Protein AF-A0A2G8L8S6-F1 (afdb_monomer)

Secondary structure (DSSP, 8-state):
-HHHHHHHHHHHHS-SSHHHHHHHHHHHHHTTHHHHHHHHHTS----HHHHHHHHHHHHHHHHHHHHTTSHHHHHHHHHHT---S-HHHH-HHHHHHHGGGGGHHHHHHHHHHHHHHHH---HHHHHHHHHHHHHHHHH-TTHHHHHHHTTHHHHHHHHTT-SSHHHHHHHHHHHHHHH-S-GGGTSS--------

InterPro domains:
  IPR004908 ATPase, V1 complex, subunit H [PF03224] (8-61)
  IPR004908 ATPase, V1 complex, subu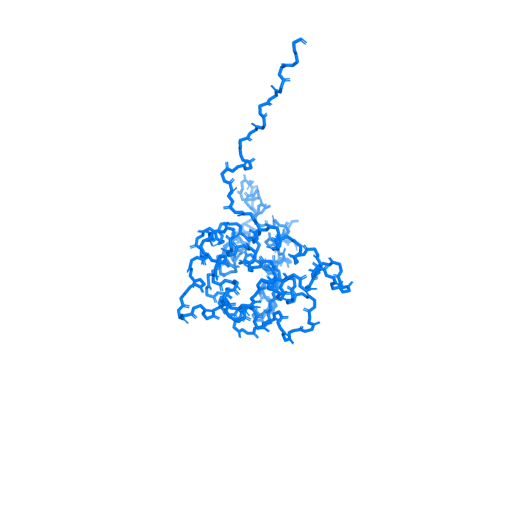nit H [PTHR10698] (7-187)
  IPR011987 ATPase, V1 complex, subunit H, C-terminal [PF11698] (68-183)
  IPR011989 Armadillo-like helical [G3DSA:1.25.10.10] (3-69)
  IPR016024 Armadillo-type fold [SSF48371] (8-184)
  IPR038497 ATPase, V1 complex, subunit H, C-terminal domain superfamily [G3DSA:1.25.40.150] (81-183)

Solvent-accessible surface area (backbone atoms only — not comparable to full-atom values): 10909 Å² total; per-residue (Å²): 108,67,73,54,56,55,54,53,46,48,50,52,70,64,50,89,46,68,68,58,22,50,52,44,47,51,51,39,54,74,72,42,44,61,63,52,48,59,58,52,68,76,44,91,72,87,51,65,70,58,48,53,52,49,52,52,49,47,53,52,46,52,52,49,52,51,52,54,46,31,68,68,49,45,52,47,31,58,74,70,64,63,53,70,99,44,51,45,76,70,33,66,67,42,39,69,74,43,33,72,59,40,55,45,82,83,28,45,60,51,52,44,38,42,47,42,60,75,68,58,86,50,60,61,40,38,22,52,32,27,38,49,56,18,49,33,24,64,63,33,66,74,42,44,60,52,37,49,75,71,47,36,52,62,55,34,56,59,32,47,73,44,92,52,67,63,30,17,48,27,13,43,53,17,47,52,43,61,68,55,88,56,75,79,61,78,76,55,76,76,80,78,78,79,82,129

Radius of gyration: 21.18 Å; Cα contacts (8 Å, |Δi|>4): 194; chains: 1; bounding box: 57×57×54 Å

Nearest PDB structures (foldseek):
  7uzf-assembly1_P  TM=8.432E-01  e=1.951E-17  Rattus norvegicus
  9brd-assembly1_T  TM=8.212E-01  e=1.447E-16  Rattus norvegicus
  7u8o-assembly1_T  TM=8.142E-01  e=1.518E-16  Sus scrofa
  9brt-assembly1_U  TM=8.025E-01  e=1.447E-16  Mus muscu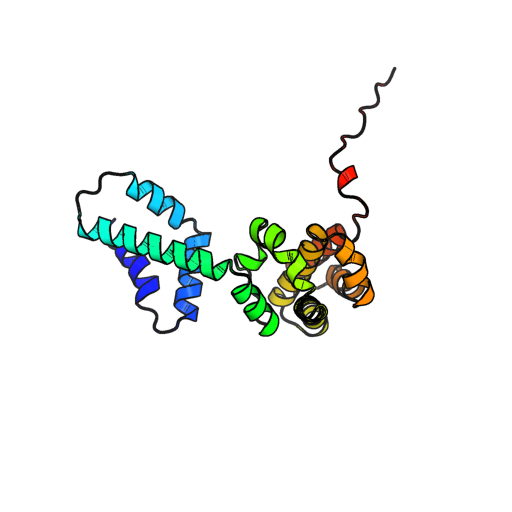lus
  7u4t-assembly1_P  TM=8.023E-01  e=2.533E-15  Homo sapiens

Organism: Stichopus japonicus (NCBI:txid307972)

Mean predicted aligned error: 8.75 Å

pLDDT: mean 87.3, std 14.1, range [43.88, 98.75]

Structure (mmCIF, N/CA/C/O backbone):
data_AF-A0A2G8L8S6-F1
#
_entry.id   AF-A0A2G8L8S6-F1
#
loop_
_atom_site.group_PDB
_atom_site.id
_atom_site.type_symbol
_atom_site.label_atom_id
_atom_site.label_alt_id
_atom_site.label_comp_id
_atom_site.label_asym_id
_atom_site.label_entity_id
_atom_site.label_seq_id
_atom_site.pdbx_PDB_ins_code
_atom_site.Cartn_x
_atom_site.Cartn_y
_atom_site.Cartn_z
_atom_site.occupancy
_atom_site.B_iso_or_equiv
_atom_site.auth_seq_id
_atom_site.auth_comp_id
_atom_site.auth_asym_id
_atom_site.auth_atom_id
_atom_site.pdbx_PDB_model_num
ATOM 1 N N . MET A 1 1 ? -25.525 11.043 23.050 1.00 54.34 1 MET A N 1
ATOM 2 C CA . MET A 1 1 ? -24.258 10.300 23.179 1.00 54.34 1 MET A CA 1
ATOM 3 C C . MET A 1 1 ? -24.499 8.800 23.147 1.00 54.34 1 MET A C 1
ATOM 5 O O . MET A 1 1 ? -23.879 8.203 22.286 1.00 54.34 1 MET A O 1
ATOM 9 N N . SER A 1 2 ? -25.435 8.226 23.926 1.00 54.22 2 SER A N 1
ATOM 10 C CA . SER A 1 2 ? -25.711 6.768 23.880 1.00 54.22 2 SER A CA 1
ATOM 11 C C . SER A 1 2 ? -25.976 6.249 22.453 1.00 54.22 2 SER A C 1
ATOM 13 O O . SER A 1 2 ? -25.204 5.462 21.936 1.00 54.22 2 SER A O 1
ATOM 15 N N . VAL A 1 3 ? -26.906 6.868 21.712 1.00 59.22 3 VAL A N 1
ATOM 16 C CA . VAL A 1 3 ? -27.208 6.491 20.310 1.00 59.22 3 VAL A CA 1
ATOM 17 C C . VAL A 1 3 ? -25.983 6.537 19.380 1.00 59.22 3 VAL A C 1
ATOM 19 O O . VAL A 1 3 ? -25.960 5.891 18.341 1.00 59.22 3 VAL A O 1
ATOM 22 N N . THR A 1 4 ? -24.967 7.339 19.697 1.00 64.50 4 THR A N 1
ATOM 23 C CA . THR A 1 4 ? -23.800 7.523 18.827 1.00 64.50 4 THR A CA 1
ATOM 24 C C . THR A 1 4 ? -22.764 6.417 19.022 1.00 64.50 4 THR A C 1
ATOM 26 O O . THR A 1 4 ? -22.263 5.918 18.019 1.00 64.50 4 THR A O 1
ATOM 29 N N . ALA A 1 5 ? -22.478 6.017 20.267 1.00 66.00 5 ALA A N 1
ATOM 30 C CA . ALA A 1 5 ? -21.584 4.894 20.564 1.00 66.00 5 ALA A CA 1
ATOM 31 C C . ALA A 1 5 ? -22.188 3.576 20.052 1.00 66.00 5 ALA A C 1
ATOM 33 O O . ALA A 1 5 ? -21.553 2.890 19.250 1.00 66.00 5 ALA A O 1
ATOM 34 N N . ASP A 1 6 ? -23.471 3.340 20.347 1.00 70.81 6 ASP A N 1
ATOM 35 C CA . ASP A 1 6 ? -24.233 2.184 19.863 1.00 70.81 6 ASP A CA 1
ATOM 36 C C . ASP A 1 6 ? -24.204 2.082 18.336 1.00 70.81 6 ASP A C 1
ATOM 38 O O . ASP A 1 6 ? -24.069 1.003 17.765 1.00 70.81 6 ASP A O 1
ATOM 42 N N . ASN A 1 7 ? -24.336 3.210 17.630 1.00 75.12 7 ASN A N 1
ATOM 43 C CA . ASN A 1 7 ? -24.300 3.221 16.170 1.00 75.12 7 ASN A CA 1
ATOM 44 C C . ASN A 1 7 ? -22.921 2.846 15.614 1.00 75.12 7 ASN A C 1
ATOM 46 O O . ASN A 1 7 ? -22.867 2.175 14.586 1.00 75.12 7 ASN A O 1
ATOM 50 N N . PHE A 1 8 ? -21.825 3.243 16.266 1.00 76.06 8 PHE A N 1
ATOM 51 C CA . PHE A 1 8 ? -20.483 2.830 15.848 1.00 76.06 8 PHE A CA 1
ATOM 52 C C . PHE A 1 8 ? -20.224 1.356 16.155 1.00 76.06 8 PHE A C 1
ATOM 54 O O . PHE A 1 8 ? -19.761 0.643 15.267 1.00 76.06 8 PHE A O 1
ATOM 61 N N . MET A 1 9 ? -20.613 0.875 17.337 1.00 76.19 9 MET A N 1
ATOM 62 C CA . MET A 1 9 ? -20.535 -0.549 17.684 1.00 76.19 9 MET A CA 1
ATOM 63 C C . MET A 1 9 ? -21.327 -1.410 16.702 1.00 76.19 9 MET A C 1
ATOM 65 O O . MET A 1 9 ? -20.814 -2.373 16.136 1.00 76.19 9 MET A O 1
ATOM 69 N N . ASN A 1 10 ? -22.536 -0.973 16.360 1.00 81.69 10 ASN A N 1
ATOM 70 C CA . ASN A 1 10 ? -23.372 -1.628 15.363 1.00 81.69 10 ASN A CA 1
ATOM 71 C C . ASN A 1 10 ? -22.709 -1.738 13.982 1.00 81.69 10 ASN A C 1
ATOM 73 O O . ASN A 1 10 ? -22.966 -2.705 13.271 1.00 81.69 10 ASN A O 1
ATOM 77 N N . LEU A 1 11 ? -21.880 -0.774 13.579 1.00 78.00 11 LEU A N 1
ATOM 78 C CA . LEU A 1 11 ? -21.166 -0.824 12.299 1.00 78.00 11 LEU A CA 1
ATOM 79 C C . LEU A 1 11 ? -19.990 -1.811 12.310 1.00 78.00 11 LEU A C 1
ATOM 81 O O . LEU A 1 11 ? -19.535 -2.203 11.239 1.00 78.00 11 LEU A O 1
ATOM 85 N N . ILE A 1 12 ? -19.505 -2.220 13.482 1.00 75.00 12 ILE A N 1
ATOM 86 C CA . ILE A 1 12 ? -18.395 -3.170 13.618 1.00 75.00 12 ILE A CA 1
ATOM 87 C C . ILE A 1 12 ? -18.913 -4.586 13.892 1.00 75.00 12 ILE A C 1
ATOM 89 O O . ILE A 1 12 ? -18.427 -5.537 13.283 1.00 75.00 12 ILE A O 1
ATOM 93 N N . GLU A 1 13 ? -19.926 -4.730 14.747 1.00 77.50 13 GLU A N 1
ATOM 94 C CA . GLU A 1 13 ? -20.430 -6.035 15.193 1.00 77.50 13 GLU A CA 1
ATOM 95 C C . GLU A 1 13 ? -21.509 -6.642 14.294 1.00 77.50 13 GLU A C 1
ATOM 97 O O . GLU A 1 13 ? -21.621 -7.864 14.201 1.00 77.50 13 GLU A O 1
ATOM 102 N N . LYS A 1 14 ? -22.347 -5.817 13.649 1.00 79.25 14 LYS A N 1
ATOM 103 C CA . LYS A 1 14 ? -23.470 -6.332 12.843 1.00 79.25 14 LYS A CA 1
ATOM 104 C C . LYS A 1 14 ? -23.095 -6.863 11.459 1.00 79.25 14 LYS A C 1
ATOM 106 O O . LYS A 1 14 ? -23.834 -7.733 10.986 1.00 79.25 14 LYS A O 1
ATOM 111 N N . PRO A 1 15 ? -22.062 -6.364 10.752 1.00 80.50 15 PRO A N 1
ATOM 112 C CA . PRO A 1 15 ? -21.702 -6.946 9.466 1.00 80.50 15 PRO A CA 1
ATOM 113 C C . PRO A 1 15 ? -21.316 -8.426 9.609 1.00 80.50 15 PRO A C 1
ATOM 115 O O . PRO A 1 15 ? -20.528 -8.797 10.471 1.00 80.50 15 PRO A O 1
ATOM 118 N N . LEU A 1 16 ? -21.880 -9.278 8.747 1.00 72.19 16 LEU A N 1
ATOM 119 C CA . LEU A 1 16 ? -21.559 -10.713 8.703 1.00 72.19 16 LEU A CA 1
ATOM 120 C C . LEU A 1 16 ? -20.262 -10.997 7.928 1.00 72.19 16 LEU A C 1
ATOM 122 O O . LEU A 1 16 ? -19.668 -12.063 8.078 1.00 72.19 16 LEU A O 1
ATOM 126 N N . GLU A 1 17 ? -19.856 -10.057 7.075 1.00 81.69 17 GLU A N 1
ATOM 127 C CA . GLU A 1 17 ? -18.677 -10.150 6.220 1.00 81.69 17 GLU A CA 1
ATOM 128 C C . GLU A 1 17 ? -17.512 -9.401 6.867 1.00 81.69 17 GLU A C 1
ATOM 130 O O . GLU A 1 17 ? -17.627 -8.220 7.207 1.00 81.69 17 GLU A O 1
ATOM 135 N N . LYS A 1 18 ? -16.377 -10.091 7.023 1.00 76.62 18 LYS A N 1
ATOM 136 C CA . LYS A 1 18 ? -15.186 -9.546 7.686 1.00 76.62 18 LYS A CA 1
ATOM 137 C C . LYS A 1 18 ? -14.644 -8.325 6.942 1.00 76.62 18 LYS A C 1
ATOM 139 O O . LYS A 1 18 ? -14.183 -7.380 7.577 1.00 76.62 18 LYS A O 1
ATOM 144 N N . GLU A 1 19 ? -14.728 -8.343 5.617 1.00 75.06 19 GLU A N 1
ATOM 145 C CA . GLU A 1 19 ? -14.296 -7.265 4.733 1.00 75.06 19 GLU A CA 1
ATOM 146 C C . GLU A 1 19 ? -15.039 -5.958 5.050 1.00 75.06 19 GLU A C 1
ATOM 148 O O . GLU A 1 19 ? -14.413 -4.911 5.194 1.00 75.06 19 GLU A O 1
ATOM 153 N N . VAL A 1 20 ? -16.356 -6.029 5.273 1.00 81.81 20 VAL A N 1
ATOM 154 C CA . VAL A 1 20 ? -17.185 -4.862 5.617 1.00 81.81 20 VAL A CA 1
ATOM 155 C C . VAL A 1 20 ? -16.828 -4.322 7.002 1.00 81.81 20 VAL A C 1
ATOM 157 O O . VAL A 1 20 ? -16.722 -3.110 7.193 1.00 81.81 20 VAL A O 1
ATOM 160 N N . THR A 1 21 ? -16.591 -5.203 7.978 1.00 83.00 21 THR A N 1
ATOM 161 C CA . THR A 1 21 ? -16.122 -4.787 9.310 1.00 83.00 21 THR A CA 1
ATOM 162 C C . THR A 1 21 ? -14.761 -4.091 9.229 1.00 83.00 21 THR A C 1
ATOM 164 O O . THR A 1 21 ? -14.564 -3.058 9.872 1.00 83.00 21 THR A O 1
ATOM 167 N N . GLN A 1 22 ? -13.833 -4.605 8.417 1.00 79.12 22 GLN A N 1
ATOM 168 C CA . GLN A 1 22 ? -12.515 -3.996 8.215 1.00 79.12 22 GLN A CA 1
ATOM 169 C C . GLN A 1 22 ? -12.606 -2.635 7.514 1.00 79.12 22 GLN A C 1
ATOM 171 O O . GLN A 1 22 ? -11.931 -1.697 7.940 1.00 79.12 22 GLN A O 1
ATOM 176 N N . GLU A 1 23 ? -13.466 -2.487 6.505 1.00 82.31 23 GLU A N 1
ATOM 177 C CA . GLU A 1 23 ? -13.705 -1.211 5.816 1.00 82.31 23 GLU A CA 1
ATOM 178 C C . GLU A 1 23 ? -14.303 -0.157 6.762 1.00 82.31 23 GLU A C 1
ATOM 180 O O . GLU A 1 23 ? -13.853 0.997 6.808 1.00 82.31 23 GLU A O 1
ATOM 185 N N . ASN A 1 24 ? -15.269 -0.561 7.590 1.00 86.75 24 ASN A N 1
ATOM 186 C CA . ASN A 1 24 ? -15.866 0.306 8.602 1.00 86.75 24 ASN A CA 1
ATOM 187 C C . ASN A 1 24 ? -14.830 0.736 9.647 1.00 86.75 24 ASN A C 1
ATOM 189 O O . ASN A 1 24 ? -14.703 1.930 9.933 1.00 86.75 24 ASN A O 1
ATOM 193 N N . ALA A 1 25 ? -14.043 -0.207 10.175 1.00 85.88 25 ALA A N 1
ATOM 194 C CA . ALA A 1 25 ? -12.973 0.089 11.125 1.00 85.88 25 ALA A CA 1
ATOM 195 C C . ALA A 1 25 ? -11.923 1.029 10.513 1.00 85.88 25 ALA A C 1
ATOM 197 O O . ALA A 1 25 ? -11.542 2.027 11.132 1.00 85.88 25 ALA A O 1
ATOM 198 N N . LEU A 1 26 ? -11.506 0.774 9.268 1.00 83.88 26 LEU A N 1
ATOM 199 C CA . LEU A 1 26 ? -10.579 1.629 8.530 1.00 83.88 26 LEU A CA 1
ATOM 200 C C . LEU A 1 26 ? -11.124 3.055 8.397 1.00 83.88 26 LEU A C 1
ATOM 202 O O . LEU A 1 26 ? -10.407 4.018 8.686 1.00 83.88 26 LEU A O 1
ATOM 206 N N . THR A 1 27 ? -12.393 3.201 8.019 1.00 86.69 27 THR A N 1
ATOM 207 C CA . THR A 1 27 ? -13.061 4.502 7.888 1.00 86.69 27 THR A CA 1
ATOM 208 C C . THR A 1 27 ? -13.083 5.248 9.223 1.00 86.69 27 THR A C 1
ATOM 210 O O . THR A 1 27 ? -12.699 6.419 9.291 1.00 86.69 27 THR A O 1
ATOM 213 N N . MET A 1 28 ? -13.433 4.571 10.320 1.00 88.38 28 MET A N 1
ATOM 214 C CA . MET A 1 28 ? -13.432 5.164 11.665 1.00 88.38 28 MET A CA 1
ATOM 215 C C . MET A 1 28 ? -12.031 5.608 12.112 1.00 88.38 28 MET A C 1
ATOM 217 O O . MET A 1 28 ? -11.859 6.717 12.632 1.00 88.38 28 MET A O 1
ATOM 221 N N . ILE A 1 29 ? -11.002 4.795 11.858 1.00 85.50 29 ILE A N 1
ATOM 222 C CA . ILE A 1 29 ? -9.601 5.139 12.150 1.00 85.50 29 ILE A CA 1
ATOM 223 C C . ILE A 1 29 ? -9.173 6.377 11.344 1.00 85.50 29 ILE A C 1
ATOM 225 O O . ILE A 1 29 ? -8.561 7.309 11.885 1.00 85.50 29 ILE A O 1
ATOM 229 N N . GLN A 1 30 ? -9.524 6.439 10.056 1.00 82.19 30 GLN A N 1
ATOM 230 C CA . GLN A 1 30 ? -9.211 7.576 9.185 1.00 82.19 30 GLN A CA 1
ATOM 231 C C . GLN A 1 30 ? -9.902 8.866 9.649 1.00 82.19 30 GLN A C 1
ATOM 233 O O . GLN A 1 30 ? -9.246 9.913 9.717 1.00 82.19 30 GLN A O 1
ATOM 238 N N . CYS A 1 31 ? -11.164 8.775 10.076 1.00 88.31 31 CYS A N 1
ATOM 239 C CA . CYS A 1 31 ? -11.949 9.868 10.659 1.00 88.31 31 CYS A CA 1
ATOM 240 C C . CYS A 1 31 ? -11.529 10.261 12.086 1.00 88.31 31 CYS A C 1
ATOM 242 O O . CYS A 1 31 ? -12.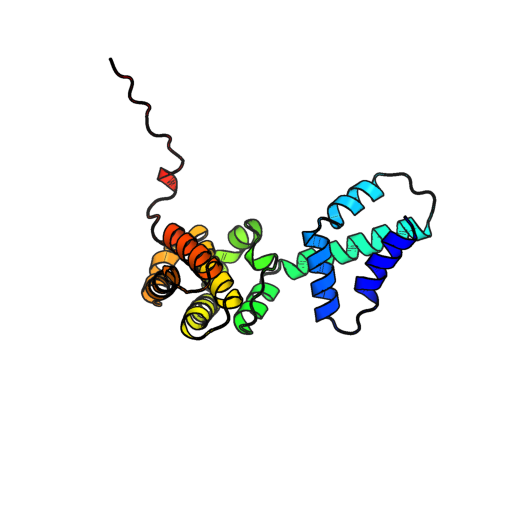142 11.142 12.685 1.00 88.31 31 CYS A O 1
ATOM 244 N N . LYS A 1 32 ? -10.455 9.666 12.623 1.00 87.31 32 LYS A N 1
ATOM 245 C CA . LYS A 1 32 ? -9.904 9.958 13.957 1.00 87.31 32 LYS A CA 1
ATOM 246 C C . LYS A 1 32 ? -10.855 9.612 15.101 1.00 87.31 32 LYS A C 1
ATOM 248 O O . LYS A 1 32 ? -10.739 10.218 16.163 1.00 87.31 32 LYS A O 1
ATOM 253 N N . VAL A 1 33 ? -11.747 8.636 14.920 1.00 88.31 33 VAL A N 1
ATOM 254 C CA . VAL A 1 33 ? -12.683 8.198 15.971 1.00 88.31 33 VAL A CA 1
ATOM 255 C C . VAL A 1 33 ? -11.924 7.760 17.226 1.00 88.31 33 VAL A C 1
ATOM 257 O O . VAL A 1 33 ? -12.253 8.235 18.302 1.00 88.31 33 VAL A O 1
ATOM 260 N N . VAL A 1 34 ? -10.822 7.011 17.086 1.00 86.69 34 VAL A N 1
ATOM 261 C CA . VAL A 1 34 ? -9.960 6.585 18.214 1.00 86.69 34 VAL A CA 1
ATOM 262 C C . VAL A 1 34 ? -9.544 7.757 19.111 1.00 86.69 34 VAL A C 1
ATOM 264 O O . VAL A 1 34 ? -9.717 7.705 20.319 1.00 86.69 34 VAL A O 1
ATOM 267 N N . LYS A 1 35 ? -9.091 8.873 18.522 1.00 86.62 35 LYS A N 1
ATOM 268 C CA . LYS A 1 35 ? -8.695 10.063 19.294 1.00 86.62 35 LYS A CA 1
ATOM 269 C C . LYS A 1 35 ? -9.865 10.720 20.021 1.00 86.62 35 LYS A C 1
ATOM 271 O O . LYS A 1 35 ? -9.666 11.364 21.042 1.00 86.62 35 LYS A O 1
ATOM 276 N N . HIS A 1 36 ? -11.069 10.632 19.460 1.00 87.94 36 HIS A N 1
ATOM 277 C CA . HIS A 1 36 ? -12.261 11.156 20.120 1.00 87.94 36 HIS A CA 1
ATOM 278 C C . HIS A 1 36 ? -12.685 10.247 21.278 1.00 87.94 36 HIS A C 1
ATOM 280 O O . HIS A 1 36 ? -13.103 10.774 22.303 1.00 87.94 36 HIS A O 1
ATOM 286 N N . LEU A 1 37 ? -12.522 8.925 21.149 1.00 86.94 37 LEU A N 1
ATOM 287 C CA . LEU A 1 37 ? -12.767 7.970 22.235 1.00 86.94 37 LEU A CA 1
ATOM 288 C C . LEU A 1 37 ? -11.803 8.199 23.408 1.00 86.94 37 LEU A C 1
ATOM 290 O O . LEU A 1 37 ? -12.274 8.364 24.523 1.00 86.94 37 LEU A O 1
ATOM 294 N N . GLU A 1 38 ? -10.502 8.389 23.153 1.00 86.56 38 GLU A N 1
ATOM 295 C CA . GLU A 1 38 ? -9.509 8.745 24.193 1.00 86.56 38 GLU A CA 1
ATOM 296 C C . GLU A 1 38 ? -9.891 10.031 24.960 1.00 86.56 38 GLU A C 1
ATOM 298 O O . GLU A 1 38 ? -9.680 10.158 26.167 1.00 86.56 38 GLU A O 1
ATOM 303 N N . VAL A 1 39 ? -10.469 11.020 24.265 1.00 88.12 39 VAL A N 1
ATOM 304 C CA . VAL A 1 39 ? -10.952 12.261 24.895 1.00 88.12 39 VAL A CA 1
ATOM 305 C C . VAL A 1 39 ? -12.196 12.011 25.749 1.00 88.12 39 VAL A C 1
ATOM 307 O O . VAL A 1 39 ? -12.353 12.668 26.779 1.00 88.12 39 VAL A O 1
ATOM 310 N N . LEU A 1 40 ? -13.081 11.109 25.321 1.00 84.81 40 LEU A N 1
ATOM 311 C CA . LEU A 1 40 ? -14.294 10.742 26.054 1.00 84.81 40 LEU A CA 1
ATOM 312 C C . LEU A 1 40 ? -13.976 9.903 27.296 1.00 84.81 40 LEU A C 1
ATOM 314 O O . LEU A 1 40 ? -14.568 10.156 28.338 1.00 84.81 40 LEU A O 1
ATOM 318 N N . GLU A 1 41 ? -13.001 8.999 27.220 1.00 79.44 41 GLU A N 1
ATOM 319 C CA . GLU A 1 41 ? -12.501 8.203 28.351 1.00 79.44 41 GLU A CA 1
ATOM 320 C C . GLU A 1 41 ? -11.950 9.096 29.480 1.00 79.44 41 GLU A C 1
ATOM 322 O O . GLU A 1 41 ? -12.147 8.839 30.665 1.00 79.44 41 GLU A O 1
ATOM 327 N N . GLY A 1 42 ? -11.318 10.221 29.123 1.00 79.75 42 GLY A N 1
ATOM 328 C CA . GLY A 1 42 ? -10.863 11.226 30.088 1.00 79.75 42 GLY A CA 1
ATOM 329 C C . GLY A 1 42 ? -11.987 12.018 30.774 1.00 79.75 42 GLY A C 1
ATOM 330 O O . GLY A 1 42 ? -11.7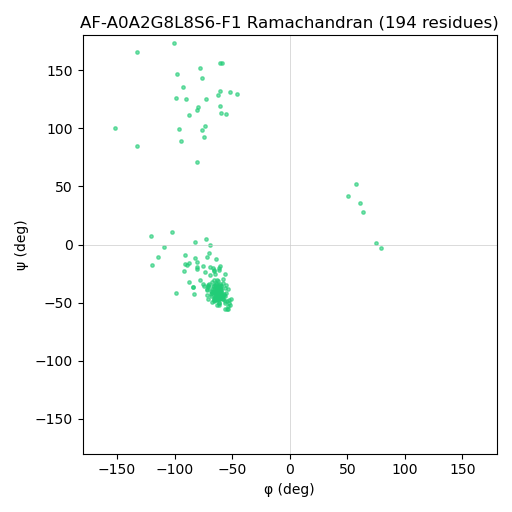07 12.811 31.680 1.00 79.75 42 GLY A O 1
ATOM 331 N N . GLN A 1 43 ? -13.245 11.855 30.352 1.00 84.75 43 GLN A N 1
ATOM 332 C CA . GLN A 1 43 ? -14.411 12.495 30.960 1.00 84.75 43 GLN A CA 1
ATOM 333 C C . GLN A 1 43 ? -15.108 11.540 31.926 1.00 84.75 43 GLN A C 1
ATOM 335 O O . GLN A 1 43 ? -15.171 10.335 31.721 1.00 84.75 43 GLN A O 1
ATOM 340 N N . LYS A 1 44 ? -15.689 12.093 32.994 1.00 79.56 44 LYS A N 1
ATOM 341 C CA . LYS A 1 44 ? -16.479 11.297 33.931 1.00 79.56 44 LYS A CA 1
ATOM 342 C C . LYS A 1 44 ? -17.849 10.996 33.313 1.00 79.56 44 LYS A C 1
ATOM 344 O O . LYS A 1 44 ? -18.732 11.852 33.347 1.00 79.56 44 LYS A O 1
ATOM 349 N N . ILE A 1 45 ? -18.000 9.803 32.749 1.00 83.44 45 ILE A N 1
ATOM 350 C CA . ILE A 1 45 ? -19.275 9.260 32.270 1.00 83.44 45 ILE A CA 1
ATOM 351 C C . ILE A 1 45 ? -19.919 8.503 33.442 1.00 83.44 45 ILE A C 1
ATOM 353 O O . ILE A 1 45 ? -19.267 7.694 34.091 1.00 83.44 45 ILE A O 1
ATOM 357 N N . GLU A 1 46 ? -21.162 8.845 33.792 1.00 83.44 46 GLU A N 1
ATOM 358 C CA . GLU A 1 46 ? -21.889 8.213 34.914 1.00 83.44 46 GLU A CA 1
ATOM 359 C C . GLU A 1 46 ? -22.654 6.950 34.497 1.00 83.44 46 GLU A C 1
ATOM 361 O O . GLU A 1 46 ? -23.083 6.180 35.349 1.00 83.44 46 GLU A O 1
ATOM 366 N N . ASP A 1 47 ? -22.843 6.772 33.193 1.00 86.62 47 ASP A N 1
ATOM 367 C CA . ASP A 1 47 ? -23.538 5.643 32.591 1.00 86.62 47 ASP A CA 1
ATOM 368 C C . ASP A 1 47 ? -22.533 4.501 32.358 1.00 86.62 47 ASP A C 1
ATOM 370 O O . ASP A 1 47 ? -21.588 4.650 31.574 1.00 86.62 47 ASP A O 1
ATOM 374 N N . GLU A 1 48 ? -22.693 3.407 33.108 1.00 84.50 48 GLU A N 1
ATOM 375 C CA . GLU A 1 48 ? -21.800 2.243 33.054 1.00 84.50 48 GLU A CA 1
ATOM 376 C C . GLU A 1 48 ? -21.869 1.554 31.684 1.00 84.50 48 GLU A C 1
ATOM 378 O O . GLU A 1 48 ? -20.815 1.283 31.114 1.00 84.50 48 GLU A O 1
ATOM 383 N N . ASP A 1 49 ? -23.063 1.405 31.097 1.00 82.62 49 ASP A N 1
ATOM 384 C CA . ASP A 1 49 ? -23.252 0.765 29.786 1.00 82.62 49 ASP A CA 1
ATOM 385 C C . ASP A 1 49 ? -22.499 1.542 28.689 1.00 82.62 49 ASP A C 1
ATOM 387 O O . ASP A 1 49 ? -21.745 0.978 27.899 1.00 82.62 49 ASP A O 1
ATOM 391 N N . ILE A 1 50 ? -22.614 2.876 28.692 1.00 82.44 50 ILE A N 1
ATOM 392 C CA . ILE A 1 50 ? -21.893 3.733 27.732 1.00 82.44 50 ILE A CA 1
ATOM 393 C C . ILE A 1 50 ? -20.375 3.646 27.932 1.00 82.44 50 ILE A C 1
ATOM 395 O O . ILE A 1 50 ? -19.617 3.760 26.967 1.00 82.44 50 ILE A O 1
ATOM 399 N N . SER A 1 51 ? -19.922 3.505 29.176 1.00 85.25 51 SER A N 1
ATOM 400 C CA . SER A 1 51 ? -18.493 3.415 29.482 1.00 85.25 51 SER A CA 1
ATOM 401 C C . SER A 1 51 ? -17.909 2.099 28.961 1.00 85.25 51 SER A C 1
ATOM 403 O O . SER A 1 51 ? -16.854 2.123 28.327 1.00 85.25 51 SER A O 1
ATOM 405 N N . GLU A 1 52 ? -18.628 0.988 29.144 1.00 85.62 52 GLU A N 1
ATOM 406 C CA . GLU A 1 52 ? -18.262 -0.329 28.606 1.00 85.62 52 GLU A CA 1
ATOM 407 C C . GLU A 1 52 ? -18.239 -0.333 27.068 1.00 85.62 52 GLU A C 1
ATOM 409 O O . GLU A 1 52 ? -17.272 -0.809 26.468 1.00 85.62 52 GLU A O 1
ATOM 414 N N . ASP A 1 53 ? -19.238 0.266 26.412 1.00 85.81 53 ASP A N 1
ATOM 415 C CA . ASP A 1 53 ? -19.285 0.356 24.945 1.00 85.81 53 ASP A CA 1
ATOM 416 C C . ASP A 1 53 ? -18.126 1.181 24.368 1.00 85.81 53 ASP A C 1
ATOM 418 O O . ASP A 1 53 ? -17.568 0.845 23.319 1.00 85.81 53 ASP A O 1
ATOM 422 N N . ILE A 1 54 ? -17.741 2.273 25.040 1.00 85.94 54 ILE A N 1
ATOM 423 C CA . ILE A 1 54 ? -16.597 3.100 24.629 1.00 85.94 54 ILE A CA 1
ATOM 424 C C . ILE A 1 54 ? -15.292 2.313 24.758 1.00 85.94 54 ILE A C 1
ATOM 426 O O . ILE A 1 54 ? -14.493 2.334 23.817 1.00 85.94 54 ILE A O 1
ATOM 430 N N . GLU A 1 55 ? -15.086 1.616 25.877 1.00 87.25 55 GLU A N 1
ATOM 431 C CA . GLU A 1 55 ? -13.896 0.789 26.107 1.00 87.25 55 GLU A CA 1
ATOM 432 C C . GLU A 1 55 ? -13.795 -0.324 25.053 1.00 87.25 55 GLU A C 1
ATOM 434 O O . GLU A 1 55 ? -12.755 -0.476 24.402 1.00 87.25 55 GLU A O 1
ATOM 439 N N . MET A 1 56 ? -14.900 -1.027 24.785 1.00 86.75 56 MET A N 1
ATOM 440 C CA . MET A 1 56 ? -14.957 -2.093 23.782 1.00 86.75 56 MET A CA 1
ATOM 441 C C . MET A 1 56 ? -14.691 -1.574 22.364 1.00 86.75 56 MET A C 1
ATOM 443 O O . MET A 1 56 ? -13.922 -2.177 21.602 1.00 86.75 56 MET A O 1
ATOM 447 N N . LEU A 1 5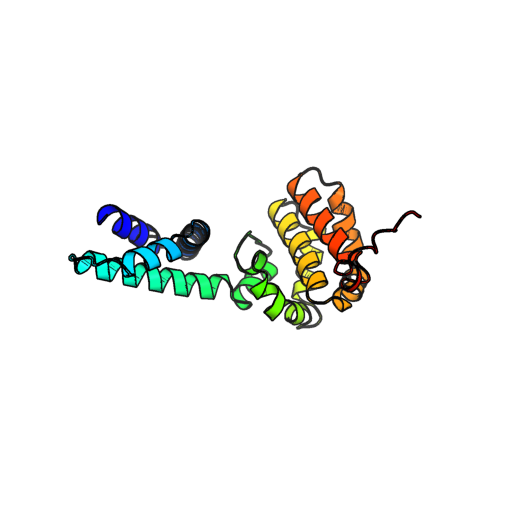7 ? -15.291 -0.439 21.992 1.00 87.88 57 LEU A N 1
ATOM 448 C CA . LEU A 1 57 ? -15.071 0.188 20.690 1.00 87.88 57 LEU A CA 1
ATOM 449 C C . LEU A 1 57 ? -13.609 0.614 20.522 1.00 87.88 57 LEU A C 1
ATOM 451 O O . LEU A 1 57 ? -13.020 0.430 19.453 1.00 87.88 57 LEU A O 1
ATOM 455 N N . GLN A 1 58 ? -13.011 1.176 21.571 1.00 87.56 58 GLN A N 1
ATOM 456 C CA . GLN A 1 58 ? -11.621 1.617 21.576 1.00 87.56 58 GLN A CA 1
ATOM 457 C C . GLN A 1 58 ? -10.663 0.433 21.437 1.00 87.56 58 GLN A C 1
ATOM 459 O O . GLN A 1 58 ? -9.786 0.472 20.569 1.00 87.56 58 GLN A O 1
ATOM 464 N N . GLU A 1 59 ? -10.858 -0.642 22.204 1.00 88.94 59 GLU A N 1
ATOM 465 C CA . GLU A 1 59 ? -10.078 -1.877 22.076 1.00 88.94 59 GLU A CA 1
ATOM 466 C C . GLU A 1 59 ? -10.195 -2.458 20.659 1.00 88.94 59 GLU A C 1
ATOM 468 O O . GLU A 1 59 ? -9.188 -2.750 20.005 1.00 88.94 59 GLU A O 1
ATOM 473 N N . THR A 1 60 ? -11.417 -2.545 20.131 1.00 87.81 60 THR A N 1
ATOM 474 C CA . THR A 1 60 ? -11.677 -3.115 18.804 1.00 87.81 60 THR A CA 1
ATOM 475 C C . THR A 1 60 ? -11.024 -2.303 17.687 1.00 87.81 60 THR A C 1
ATOM 477 O O . THR A 1 60 ? -10.404 -2.865 16.774 1.00 87.81 60 THR A O 1
ATOM 480 N N . LEU A 1 61 ? -11.103 -0.971 17.754 1.00 87.12 61 LEU A N 1
ATOM 481 C CA . LEU A 1 61 ? -10.455 -0.092 16.782 1.00 87.12 61 LEU A CA 1
ATOM 482 C C . LEU A 1 61 ? -8.927 -0.103 16.920 1.00 87.12 61 LEU A C 1
ATOM 484 O O . LEU A 1 61 ? -8.237 -0.026 15.901 1.00 87.12 61 LEU A O 1
ATOM 488 N N . HIS A 1 62 ? -8.376 -0.237 18.130 1.00 86.81 62 HIS A N 1
ATOM 489 C CA . HIS A 1 62 ? -6.932 -0.398 18.328 1.00 86.81 62 HIS A CA 1
ATOM 490 C C . HIS A 1 62 ? -6.414 -1.711 17.739 1.00 86.81 62 HIS A C 1
ATOM 492 O O . HIS A 1 62 ? -5.408 -1.693 17.025 1.00 86.81 62 HIS A O 1
ATOM 498 N N . ASN A 1 63 ? -7.118 -2.818 17.975 1.00 85.50 63 ASN A N 1
ATOM 499 C CA . ASN A 1 63 ? -6.787 -4.119 17.394 1.00 85.50 63 ASN A CA 1
ATOM 500 C C . ASN A 1 63 ? -6.865 -4.068 15.862 1.00 85.50 63 ASN A C 1
ATOM 502 O O . ASN A 1 63 ? -5.911 -4.434 15.176 1.00 85.50 63 ASN A O 1
ATOM 506 N N . SER A 1 64 ? -7.938 -3.485 15.321 1.00 85.56 64 SER A N 1
ATOM 507 C CA . SER A 1 64 ? -8.086 -3.284 13.874 1.00 85.56 64 SER A CA 1
ATOM 508 C C . SER A 1 64 ? -6.961 -2.420 13.297 1.00 85.56 64 SER A C 1
ATOM 510 O O . SER A 1 64 ? -6.433 -2.718 12.231 1.00 85.56 64 SER A O 1
ATOM 512 N N . MET A 1 65 ? -6.543 -1.362 13.998 1.00 83.44 65 MET A N 1
ATOM 513 C CA . MET A 1 65 ? -5.430 -0.510 13.570 1.00 83.44 65 MET A CA 1
ATOM 514 C C . MET A 1 65 ? -4.100 -1.269 13.541 1.00 83.44 65 MET A C 1
ATOM 516 O O . MET A 1 65 ? -3.295 -1.049 12.634 1.00 83.44 65 MET A O 1
ATOM 520 N N . HIS A 1 66 ? -3.857 -2.144 14.518 1.00 82.94 66 HIS A N 1
ATOM 521 C CA . HIS A 1 66 ? -2.675 -2.999 14.525 1.00 82.94 66 HIS A CA 1
ATOM 522 C C . HIS A 1 66 ? -2.673 -3.927 13.303 1.00 82.94 66 HIS A C 1
ATOM 524 O O . HIS A 1 66 ? -1.706 -3.927 12.539 1.00 82.94 66 HIS A O 1
ATOM 530 N N . ASP A 1 67 ? -3.777 -4.630 13.057 1.00 81.38 67 ASP A N 1
ATOM 531 C CA . ASP A 1 67 ? -3.893 -5.582 11.949 1.00 81.38 67 ASP A CA 1
ATOM 532 C C . ASP A 1 67 ? -3.755 -4.898 10.581 1.00 81.38 67 ASP A C 1
ATOM 534 O O . ASP A 1 67 ? -2.920 -5.304 9.768 1.00 81.38 67 ASP A O 1
ATOM 538 N N . LEU A 1 68 ? -4.465 -3.779 10.381 1.00 82.25 68 LEU A N 1
ATOM 539 C CA . LEU A 1 68 ? -4.426 -2.940 9.172 1.00 82.25 68 LEU A CA 1
ATOM 540 C C . LEU A 1 68 ? -3.098 -2.188 8.977 1.00 82.25 68 LEU A C 1
ATOM 542 O O . LEU A 1 68 ? -2.954 -1.420 8.027 1.00 82.25 68 LEU A O 1
ATOM 546 N N . SER A 1 69 ? -2.134 -2.346 9.887 1.00 86.75 69 SER A N 1
ATOM 547 C CA . SER A 1 69 ? -0.777 -1.801 9.762 1.00 86.75 69 SER A CA 1
ATOM 548 C C . SER 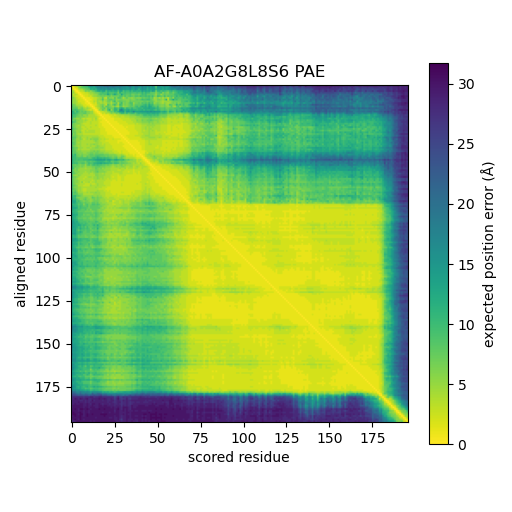A 1 69 ? 0.307 -2.882 9.778 1.00 86.75 69 SER A C 1
ATOM 550 O O . SER A 1 69 ? 1.499 -2.566 9.795 1.00 86.75 69 SER A O 1
ATOM 552 N N . SER A 1 70 ? -0.086 -4.157 9.747 1.00 93.00 70 SER A N 1
ATOM 553 C CA . SER A 1 70 ? 0.837 -5.286 9.759 1.00 93.00 70 SER A CA 1
ATOM 554 C C . SER A 1 70 ? 1.470 -5.531 8.384 1.00 93.00 70 SER A C 1
ATOM 556 O O . SER A 1 70 ? 0.896 -5.255 7.332 1.00 93.00 70 SER A O 1
ATOM 558 N N . PHE A 1 71 ? 2.679 -6.094 8.362 1.00 95.31 71 PHE A N 1
ATOM 559 C CA . PHE A 1 71 ? 3.310 -6.470 7.092 1.00 95.31 71 PHE A CA 1
ATOM 560 C C . PHE A 1 71 ? 2.621 -7.653 6.404 1.00 95.31 71 PHE A C 1
ATOM 562 O O . PHE A 1 71 ? 2.715 -7.795 5.187 1.00 95.31 71 PHE A O 1
ATOM 569 N N . ASP A 1 72 ? 1.957 -8.518 7.168 1.00 94.62 72 ASP A N 1
ATOM 570 C CA . ASP A 1 72 ? 1.252 -9.665 6.600 1.00 94.62 72 ASP A CA 1
ATOM 571 C C . ASP A 1 72 ? 0.004 -9.213 5.830 1.00 94.62 72 ASP A C 1
ATOM 573 O O . ASP A 1 72 ? -0.269 -9.761 4.757 1.00 94.62 72 ASP A O 1
ATOM 577 N N . GLU A 1 73 ? -0.667 -8.156 6.302 1.00 93.44 73 GLU A N 1
ATOM 578 C CA . GLU A 1 73 ? -1.729 -7.471 5.558 1.00 93.44 73 GLU A CA 1
ATOM 579 C C . GLU A 1 73 ? -1.180 -6.888 4.251 1.00 93.44 73 GLU A C 1
ATOM 581 O O . GLU A 1 73 ? -1.630 -7.265 3.172 1.00 93.44 73 GLU A O 1
ATOM 586 N N . TYR A 1 74 ? -0.095 -6.106 4.322 1.00 97.44 74 TYR A N 1
ATOM 587 C CA . TYR A 1 74 ? 0.589 -5.579 3.134 1.00 97.44 74 TYR A CA 1
ATOM 588 C C . TYR A 1 74 ? 0.961 -6.672 2.123 1.00 97.44 74 TYR A C 1
ATOM 590 O O . TYR A 1 74 ? 0.724 -6.553 0.921 1.00 97.44 74 TYR A O 1
ATOM 598 N N . SER A 1 75 ? 1.557 -7.770 2.601 1.00 97.81 75 SER A N 1
ATOM 599 C CA . SER A 1 75 ? 1.944 -8.888 1.742 1.00 97.81 75 SER A CA 1
ATOM 600 C C . SER A 1 75 ? 0.729 -9.522 1.067 1.00 97.81 75 SER A C 1
ATOM 602 O O . SER A 1 75 ? 0.833 -9.923 -0.095 1.00 97.81 75 SER A O 1
ATOM 604 N N . SER A 1 76 ? -0.396 -9.612 1.777 1.00 96.06 76 SER A N 1
ATOM 605 C CA . SER A 1 76 ? -1.650 -10.172 1.273 1.00 96.06 76 SER A CA 1
ATOM 606 C C . SER A 1 76 ? -2.306 -9.262 0.235 1.00 96.06 76 SER A C 1
ATOM 608 O O . SER A 1 76 ? -2.631 -9.755 -0.849 1.00 96.06 76 SER A O 1
ATOM 610 N N . GLU A 1 77 ? -2.409 -7.953 0.499 1.00 96.06 77 GLU A N 1
ATOM 611 C CA . GLU A 1 77 ? -2.904 -6.948 -0.457 1.00 96.06 77 GLU A CA 1
ATOM 612 C C . GLU A 1 77 ? -2.108 -7.031 -1.770 1.00 96.06 77 GLU A C 1
ATOM 614 O O . GLU A 1 77 ? -2.666 -7.339 -2.830 1.00 96.06 77 GLU A O 1
ATOM 619 N N . VAL A 1 78 ? -0.775 -6.910 -1.690 1.00 98.19 78 VAL A N 1
ATOM 620 C CA . VAL A 1 78 ? 0.121 -6.945 -2.860 1.00 98.19 78 VAL A CA 1
ATOM 621 C C . VAL A 1 78 ? -0.008 -8.249 -3.640 1.00 98.19 78 VAL A C 1
ATOM 623 O O . VAL A 1 78 ? -0.125 -8.223 -4.864 1.00 98.19 78 VAL A O 1
ATOM 626 N N . LYS A 1 79 ? -0.016 -9.405 -2.965 1.00 97.88 79 LYS A N 1
ATOM 627 C CA . LYS A 1 79 ? -0.126 -10.713 -3.638 1.00 97.88 79 LYS A CA 1
ATOM 628 C C . LYS A 1 79 ? -1.479 -10.945 -4.286 1.00 97.88 79 LYS A C 1
ATOM 630 O O . LYS A 1 79 ? -1.541 -11.641 -5.299 1.00 97.88 79 LYS A O 1
ATOM 635 N N . SER A 1 80 ? -2.542 -10.396 -3.709 1.00 96.69 80 SER A N 1
ATOM 636 C CA . SER A 1 80 ? -3.880 -10.485 -4.288 1.00 96.69 80 SER A CA 1
ATOM 637 C C . SER A 1 80 ? -4.044 -9.584 -5.516 1.00 96.69 80 SER A C 1
ATOM 639 O O . SER A 1 80 ? -4.902 -9.851 -6.355 1.00 96.69 80 SER A O 1
ATOM 641 N N . GLY A 1 81 ? -3.225 -8.531 -5.626 1.00 96.56 81 GLY A N 1
ATOM 642 C CA . GLY A 1 81 ? -3.339 -7.496 -6.654 1.00 96.56 81 GLY A CA 1
ATOM 643 C C . GLY A 1 81 ? -4.493 -6.516 -6.423 1.00 96.56 81 GLY A C 1
ATOM 644 O O . GLY A 1 81 ? -4.692 -5.623 -7.242 1.00 96.56 81 GLY A O 1
ATOM 645 N N . ARG A 1 82 ? -5.241 -6.669 -5.324 1.00 94.31 82 ARG A N 1
ATOM 646 C CA . ARG A 1 82 ? -6.280 -5.738 -4.880 1.00 94.31 82 ARG A CA 1
ATOM 647 C C . ARG A 1 82 ? -5.647 -4.780 -3.885 1.00 94.31 82 ARG A C 1
ATOM 649 O O . ARG A 1 82 ? -5.563 -5.086 -2.703 1.00 94.31 82 ARG A O 1
ATOM 656 N N . LEU A 1 83 ? -5.114 -3.688 -4.420 1.00 96.44 83 LEU A N 1
ATOM 657 C CA . LEU A 1 83 ? -4.481 -2.643 -3.630 1.00 96.44 83 LEU A CA 1
ATOM 658 C C . LEU A 1 83 ? -5.494 -1.563 -3.293 1.00 96.44 83 LEU A C 1
ATOM 660 O O . LEU A 1 83 ? -6.193 -1.074 -4.183 1.00 96.44 83 LEU A O 1
ATOM 664 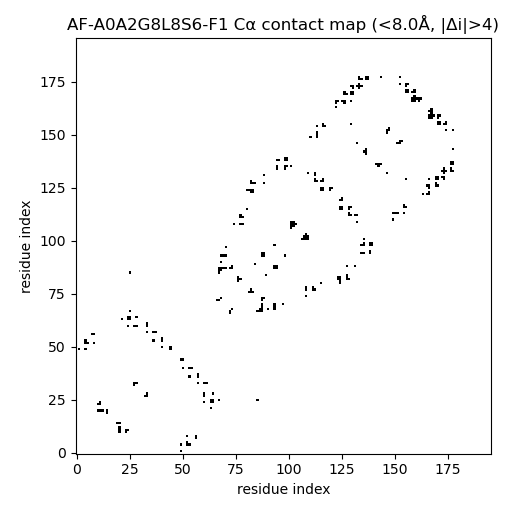N N . GLU A 1 84 ? -5.488 -1.133 -2.040 1.00 93.31 84 GLU A N 1
ATOM 665 C CA . GLU A 1 84 ? -6.289 -0.007 -1.589 1.00 93.31 84 GLU A CA 1
ATOM 666 C C . GLU A 1 84 ? -5.463 0.967 -0.758 1.00 93.31 84 GLU A C 1
ATOM 668 O O . GLU A 1 84 ? -4.346 0.717 -0.313 1.00 93.31 84 GLU A O 1
ATOM 673 N N . TRP A 1 85 ? -6.016 2.155 -0.550 1.00 93.88 85 TRP A N 1
ATOM 674 C CA . TRP A 1 85 ? -5.355 3.200 0.214 1.00 93.88 85 TRP A CA 1
ATOM 675 C C . TRP A 1 85 ? -5.504 2.985 1.731 1.00 93.88 85 TRP A C 1
ATOM 677 O O . TRP A 1 85 ? -6.180 3.765 2.417 1.00 93.88 85 TRP A O 1
ATOM 687 N N . SER A 1 86 ? -4.813 1.976 2.259 1.00 89.75 86 SER A N 1
ATOM 688 C CA . SER A 1 86 ? -4.824 1.540 3.662 1.00 89.75 86 SER A CA 1
ATOM 689 C C . SER A 1 86 ? -3.593 2.045 4.463 1.00 89.75 86 SER A C 1
ATOM 691 O O . SER A 1 86 ? -2.698 2.706 3.910 1.00 89.75 86 SER A O 1
ATOM 693 N N . PRO A 1 87 ? -3.528 1.835 5.797 1.00 89.69 87 PRO A N 1
ATOM 694 C CA . PRO A 1 87 ? -2.421 2.307 6.629 1.00 89.69 87 PRO A CA 1
ATOM 695 C C . PRO A 1 87 ? -1.066 1.697 6.256 1.00 89.69 87 PRO A C 1
ATOM 697 O O . PRO A 1 87 ? -0.060 2.399 6.384 1.00 89.69 87 PRO A O 1
ATOM 700 N N . VAL A 1 88 ? -1.021 0.455 5.754 1.00 95.50 88 VAL A N 1
ATOM 701 C CA . VAL A 1 88 ? 0.231 -0.170 5.286 1.00 95.50 88 VAL A CA 1
ATOM 702 C C . VAL A 1 88 ? 0.845 0.570 4.096 1.00 95.50 88 VAL A C 1
ATOM 704 O O . VAL A 1 88 ? 2.063 0.658 3.991 1.00 95.50 88 VAL A O 1
ATOM 707 N N . HIS A 1 89 ? 0.031 1.203 3.252 1.00 97.12 89 HIS A N 1
ATOM 708 C CA . HIS A 1 89 ? 0.529 1.998 2.131 1.00 97.12 89 HIS A CA 1
ATOM 709 C C . HIS A 1 89 ? 0.888 3.427 2.550 1.00 97.12 89 HIS A C 1
ATOM 711 O O . HIS A 1 89 ? 1.882 3.975 2.087 1.00 97.12 89 HIS A O 1
ATOM 717 N N . LYS A 1 90 ? 0.134 4.042 3.468 1.00 93.38 90 LYS A N 1
ATOM 718 C CA . LYS A 1 90 ? 0.276 5.475 3.808 1.00 93.38 90 LYS A CA 1
ATOM 719 C C . LYS A 1 90 ? 1.233 5.785 4.963 1.00 93.38 90 LYS A C 1
ATOM 721 O O . LYS A 1 90 ? 1.679 6.924 5.101 1.00 93.38 90 LYS A O 1
ATOM 726 N N . SER A 1 91 ? 1.492 4.829 5.853 1.00 91.81 91 SER A N 1
ATOM 727 C CA . SER A 1 91 ? 2.211 5.086 7.105 1.00 91.81 91 SER A CA 1
ATOM 728 C C . SER A 1 91 ? 3.724 5.163 6.899 1.00 91.81 91 SER A C 1
ATOM 730 O O . SER A 1 91 ? 4.375 4.175 6.574 1.00 91.81 91 SER A O 1
ATOM 732 N N . GLU A 1 92 ? 4.330 6.317 7.193 1.00 92.25 92 GLU A N 1
ATOM 733 C CA . GLU A 1 92 ? 5.796 6.449 7.178 1.00 92.25 92 GLU A CA 1
ATOM 734 C C . GLU A 1 92 ? 6.464 5.483 8.172 1.00 92.25 92 GLU A C 1
ATOM 736 O O . GLU A 1 92 ? 7.523 4.924 7.887 1.00 92.25 92 GLU A O 1
ATOM 741 N N . LYS A 1 93 ? 5.833 5.245 9.332 1.00 91.06 93 LYS A N 1
ATOM 742 C CA . LYS A 1 93 ? 6.331 4.278 10.320 1.00 91.06 93 LYS A CA 1
ATOM 743 C C . LYS A 1 93 ? 6.401 2.875 9.713 1.00 91.06 93 LYS A C 1
ATOM 745 O O . LYS A 1 93 ? 7.432 2.221 9.847 1.00 91.06 93 LYS A O 1
ATOM 750 N N . PHE A 1 94 ? 5.349 2.459 9.001 1.00 95.69 94 PHE A N 1
ATOM 751 C CA . PHE A 1 94 ? 5.313 1.163 8.327 1.00 95.69 94 PHE A CA 1
ATOM 752 C C . PHE A 1 94 ? 6.489 1.014 7.360 1.00 95.69 94 PHE A C 1
ATOM 754 O O . PHE A 1 94 ? 7.229 0.034 7.441 1.00 95.69 94 PHE A O 1
ATOM 761 N N . TRP A 1 95 ? 6.705 2.003 6.489 1.00 97.50 95 TRP A N 1
ATOM 762 C CA . TRP A 1 95 ? 7.776 1.951 5.494 1.00 97.50 95 TRP A CA 1
ATOM 763 C C . TRP A 1 95 ? 9.169 1.978 6.113 1.00 97.50 95 TRP A C 1
ATOM 765 O O . TRP A 1 95 ? 10.053 1.243 5.671 1.00 97.50 95 TRP A O 1
ATOM 775 N N . ARG A 1 96 ? 9.368 2.761 7.176 1.00 95.50 96 ARG A N 1
ATOM 776 C CA . ARG A 1 96 ? 10.631 2.789 7.921 1.00 95.50 96 ARG A CA 1
ATOM 777 C C . ARG A 1 96 ? 10.989 1.424 8.507 1.00 95.50 96 ARG A C 1
ATOM 779 O O . ARG A 1 96 ? 12.163 1.064 8.519 1.00 95.50 96 ARG A O 1
ATOM 786 N N . GLU A 1 97 ? 9.997 0.681 8.984 1.00 95.50 97 GLU A N 1
ATOM 787 C CA . GLU A 1 97 ? 10.187 -0.625 9.620 1.00 95.50 97 GLU A CA 1
ATOM 788 C C . GLU A 1 97 ? 10.269 -1.769 8.597 1.00 95.50 97 GLU A C 1
ATOM 790 O O . GLU A 1 97 ? 11.061 -2.696 8.768 1.00 95.50 97 GLU A O 1
ATOM 795 N N . ASN A 1 98 ? 9.494 -1.701 7.510 1.00 97.69 98 ASN A N 1
ATOM 796 C CA . ASN A 1 98 ? 9.239 -2.857 6.650 1.00 97.69 98 ASN A CA 1
ATOM 797 C C . ASN A 1 98 ? 9.801 -2.760 5.226 1.00 97.69 98 ASN A C 1
ATOM 799 O O . ASN A 1 98 ? 9.845 -3.784 4.547 1.00 97.69 98 ASN A O 1
ATOM 803 N N . ALA A 1 99 ? 10.284 -1.604 4.751 1.00 97.69 99 ALA A N 1
ATOM 804 C CA . ALA A 1 99 ? 10.745 -1.465 3.359 1.00 97.69 99 ALA A CA 1
ATOM 805 C C . ALA A 1 99 ? 11.800 -2.513 2.957 1.00 97.69 99 ALA A C 1
ATOM 807 O O . ALA A 1 99 ? 11.761 -3.050 1.852 1.00 97.69 99 ALA A O 1
ATOM 808 N N . LEU A 1 100 ? 12.729 -2.860 3.857 1.00 97.44 100 LEU A N 1
ATOM 809 C CA . LEU A 1 100 ? 13.763 -3.865 3.578 1.00 97.44 100 LEU A CA 1
ATOM 810 C C . LEU A 1 100 ? 13.189 -5.272 3.357 1.00 97.44 100 LEU A C 1
ATOM 812 O O . LEU A 1 100 ? 13.818 -6.072 2.663 1.00 97.44 100 LEU A O 1
ATOM 816 N N . ARG A 1 101 ? 12.010 -5.573 3.909 1.00 98.12 101 ARG A N 1
ATOM 817 C CA . ARG A 1 101 ? 11.351 -6.876 3.769 1.00 98.12 101 ARG A CA 1
ATOM 818 C C . ARG A 1 101 ? 10.854 -7.132 2.350 1.00 98.12 101 ARG A C 1
ATOM 820 O O . ARG A 1 101 ? 10.732 -8.284 1.951 1.00 98.12 101 ARG A O 1
ATOM 827 N N . LEU A 1 102 ? 10.687 -6.095 1.522 1.00 98.38 102 LEU A N 1
ATOM 828 C CA . LEU A 1 102 ? 10.405 -6.268 0.089 1.00 98.38 102 LEU A CA 1
ATOM 829 C C . LEU A 1 102 ? 11.558 -6.958 -0.665 1.00 98.38 102 LEU A C 1
ATOM 831 O O . LEU A 1 102 ? 11.358 -7.396 -1.794 1.00 98.38 102 LEU A O 1
ATOM 835 N N . ASN A 1 103 ? 12.744 -7.086 -0.056 1.00 98.12 103 ASN A N 1
ATOM 836 C CA . ASN A 1 103 ? 13.876 -7.836 -0.608 1.00 98.12 103 ASN A CA 1
ATOM 837 C C . ASN A 1 103 ? 13.770 -9.352 -0.375 1.00 98.12 103 ASN A C 1
ATOM 839 O O . ASN A 1 103 ? 14.507 -10.129 -0.990 1.00 98.12 103 ASN A O 1
ATOM 843 N N . GLU A 1 104 ? 12.885 -9.786 0.525 1.00 97.94 104 GLU A N 1
ATOM 844 C CA . GLU A 1 104 ? 12.681 -11.196 0.844 1.00 97.94 104 GLU A CA 1
ATOM 845 C C . GLU A 1 104 ? 12.227 -11.987 -0.392 1.00 97.94 104 GLU A C 1
ATOM 847 O O . GLU A 1 104 ? 11.678 -11.446 -1.357 1.00 97.94 104 GLU A O 1
ATOM 852 N N . LYS A 1 105 ? 12.480 -13.303 -0.372 1.00 97.62 105 LYS A N 1
ATOM 853 C CA . LYS A 1 105 ? 12.058 -14.240 -1.430 1.00 97.62 105 LYS A CA 1
ATOM 854 C C . LYS A 1 105 ? 12.452 -13.780 -2.840 1.00 97.62 105 LYS A C 1
ATOM 856 O O . LYS A 1 105 ? 11.686 -13.913 -3.789 1.00 97.62 105 LYS A O 1
ATOM 861 N N . ASN A 1 106 ? 13.675 -13.261 -2.976 1.00 97.56 106 ASN A N 1
ATOM 862 C CA . ASN A 1 106 ? 14.195 -12.732 -4.237 1.00 97.56 106 ASN A CA 1
ATOM 863 C C . ASN A 1 106 ? 13.306 -11.608 -4.799 1.00 97.56 106 ASN A C 1
ATOM 865 O O . ASN A 1 106 ? 12.900 -11.646 -5.966 1.00 97.56 106 ASN A O 1
ATOM 869 N N . TYR A 1 107 ? 13.028 -10.608 -3.962 1.00 98.31 107 TYR A N 1
ATOM 870 C CA . TYR A 1 107 ? 12.252 -9.422 -4.321 1.00 98.31 107 TYR A CA 1
ATOM 871 C C . TYR A 1 107 ? 10.818 -9.741 -4.774 1.00 98.31 107 TYR A C 1
ATOM 873 O O . TYR A 1 107 ? 10.311 -9.100 -5.692 1.00 98.31 107 TYR A O 1
ATOM 881 N N . GLU A 1 108 ? 10.177 -10.755 -4.178 1.00 98.56 108 GLU A N 1
ATOM 882 C CA . GLU A 1 108 ? 8.853 -11.248 -4.601 1.00 98.56 108 GLU A CA 1
ATOM 883 C C . GLU A 1 108 ? 7.815 -10.118 -4.650 1.00 98.56 108 GLU A C 1
ATOM 885 O O . GLU A 1 108 ? 7.232 -9.867 -5.703 1.00 98.56 108 GLU A O 1
ATOM 890 N N . LEU A 1 109 ? 7.625 -9.400 -3.539 1.00 98.62 109 LEU A N 1
ATOM 891 C CA . LEU A 1 109 ? 6.618 -8.337 -3.447 1.00 98.62 109 LEU A CA 1
ATOM 892 C C . LEU A 1 109 ? 6.930 -7.165 -4.380 1.00 98.62 109 LEU A C 1
ATOM 894 O O . LEU A 1 109 ? 6.043 -6.684 -5.077 1.00 98.62 109 LEU A O 1
ATOM 898 N N . LEU A 1 110 ? 8.201 -6.761 -4.470 1.00 98.56 110 LEU A N 1
ATOM 899 C CA . LEU A 1 110 ? 8.614 -5.699 -5.387 1.00 98.56 110 LEU A CA 1
ATOM 900 C C . LEU A 1 110 ? 8.345 -6.072 -6.853 1.00 98.56 110 LEU A C 1
ATOM 902 O O . LEU A 1 110 ? 7.865 -5.246 -7.626 1.00 98.56 110 LEU A O 1
ATOM 906 N N . LYS A 1 111 ? 8.619 -7.322 -7.243 1.00 98.75 111 LYS A N 1
ATOM 907 C CA . LYS A 1 111 ? 8.313 -7.825 -8.590 1.00 98.75 111 LYS A CA 1
ATOM 908 C C . LYS A 1 111 ? 6.814 -7.835 -8.867 1.00 98.75 111 LYS A C 1
ATOM 910 O O . LYS A 1 111 ? 6.421 -7.551 -9.995 1.00 98.75 111 LYS A O 1
ATOM 915 N N . ILE A 1 112 ? 5.987 -8.137 -7.866 1.00 98.75 112 ILE A N 1
ATOM 916 C CA . ILE A 1 112 ? 4.529 -8.076 -8.007 1.00 98.75 112 ILE A CA 1
ATOM 917 C C . ILE A 1 112 ? 4.072 -6.631 -8.230 1.00 98.75 112 ILE A C 1
ATOM 919 O O . ILE A 1 112 ? 3.359 -6.401 -9.199 1.00 98.75 112 ILE A O 1
ATOM 923 N N . LEU A 1 113 ? 4.542 -5.654 -7.445 1.00 98.62 113 LEU A N 1
ATOM 924 C CA . LEU A 1 113 ? 4.222 -4.232 -7.668 1.00 98.62 113 LEU A CA 1
ATOM 925 C C . LEU A 1 113 ? 4.601 -3.765 -9.082 1.00 98.62 113 LEU A C 1
ATOM 927 O O . LEU A 1 113 ? 3.819 -3.102 -9.759 1.00 98.62 113 LEU A O 1
ATOM 931 N N . ILE A 1 114 ? 5.789 -4.149 -9.561 1.00 98.50 114 ILE A N 1
ATOM 932 C CA . ILE A 1 114 ? 6.242 -3.820 -10.921 1.00 98.50 114 ILE A CA 1
ATOM 933 C C . ILE A 1 114 ? 5.334 -4.473 -11.973 1.00 98.50 114 ILE A C 1
ATOM 935 O O . ILE A 1 114 ? 4.955 -3.827 -12.947 1.00 98.50 114 ILE A O 1
ATOM 939 N N . ARG A 1 115 ? 4.925 -5.729 -11.766 1.00 98.44 115 ARG A N 1
ATOM 940 C CA . ARG A 1 115 ? 3.976 -6.419 -12.650 1.00 98.44 115 ARG A CA 1
ATOM 941 C C . ARG A 1 115 ? 2.583 -5.780 -12.624 1.00 98.44 115 ARG A C 1
ATOM 943 O O . ARG A 1 115 ? 1.915 -5.758 -13.657 1.00 98.44 115 ARG A O 1
ATOM 950 N N . LEU A 1 116 ? 2.129 -5.273 -11.47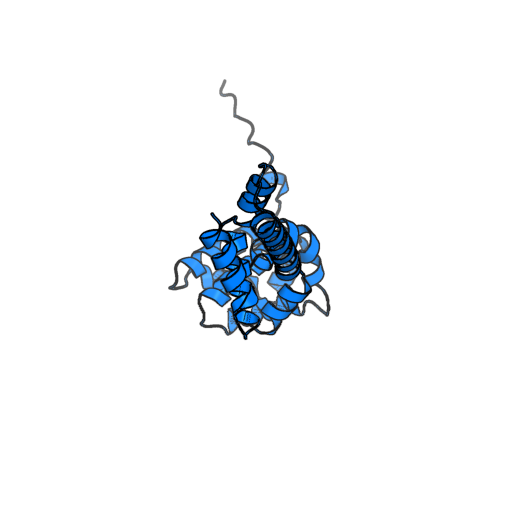8 1.00 98.44 116 LEU A N 1
ATOM 951 C CA . LEU A 1 116 ? 0.860 -4.548 -11.373 1.00 98.44 116 LEU A CA 1
ATOM 952 C C . LEU A 1 116 ? 0.905 -3.254 -12.192 1.00 98.44 116 LEU A C 1
ATOM 954 O O . LEU A 1 116 ? -0.051 -2.982 -12.911 1.00 98.44 116 LEU A O 1
ATOM 958 N N . LEU A 1 117 ? 2.031 -2.531 -12.194 1.00 97.50 117 LEU A N 1
ATOM 959 C CA . LEU A 1 117 ? 2.233 -1.407 -13.117 1.00 97.50 117 LEU A CA 1
ATOM 960 C C . LEU A 1 117 ? 2.207 -1.833 -14.588 1.00 97.50 117 LEU A C 1
ATOM 962 O O . LEU A 1 117 ? 1.750 -1.076 -15.430 1.00 97.50 117 LEU A O 1
ATOM 966 N N . GLU A 1 118 ? 2.699 -3.017 -14.934 1.00 95.81 118 GLU A N 1
ATOM 967 C CA . GLU A 1 118 ? 2.704 -3.476 -16.328 1.00 95.81 118 GLU A CA 1
ATOM 968 C C . GLU A 1 118 ? 1.316 -3.923 -16.823 1.00 95.81 118 GLU A C 1
ATOM 970 O O . GLU A 1 118 ? 1.002 -3.761 -18.000 1.00 95.81 118 GLU A O 1
ATOM 975 N N . SER A 1 119 ? 0.495 -4.509 -15.946 1.00 95.94 119 SER A N 1
ATOM 976 C CA . SER A 1 119 ? -0.698 -5.269 -16.356 1.00 95.94 119 SER A CA 1
ATOM 977 C C . SER A 1 119 ? -2.035 -4.747 -15.833 1.00 95.94 119 SER A C 1
ATOM 979 O O . SER A 1 119 ? -3.072 -5.119 -16.388 1.00 95.94 119 SER A O 1
ATOM 981 N N . SER A 1 120 ? -2.046 -3.908 -14.794 1.00 96.62 120 SER A N 1
ATOM 982 C CA . SER A 1 120 ? -3.286 -3.329 -14.277 1.00 96.62 120 SER A CA 1
ATOM 983 C C . SER A 1 120 ? -3.792 -2.208 -15.182 1.00 96.62 120 SER A C 1
ATOM 985 O O . SER A 1 120 ? -3.014 -1.422 -15.712 1.00 96.62 120 SER A O 1
ATOM 987 N N . GLN A 1 121 ? -5.114 -2.123 -15.312 1.00 95.50 121 GLN A N 1
ATOM 988 C CA . GLN A 1 121 ? -5.814 -0.984 -15.915 1.00 95.50 121 GLN A CA 1
ATOM 989 C C . GLN A 1 121 ? -6.580 -0.170 -14.866 1.00 95.50 121 GLN A C 1
ATOM 991 O O . GLN A 1 121 ? -7.217 0.822 -15.203 1.00 95.50 121 GLN A O 1
ATOM 996 N N . ASP A 1 122 ? -6.554 -0.605 -13.603 1.00 97.94 122 ASP A N 1
ATOM 997 C CA . ASP A 1 122 ? -7.210 0.091 -12.504 1.00 97.94 122 ASP A CA 1
ATOM 998 C C . ASP A 1 122 ? -6.324 1.260 -12.034 1.00 97.94 122 ASP A C 1
ATOM 1000 O O . ASP A 1 122 ? -5.221 1.013 -11.522 1.00 97.94 122 ASP A O 1
ATOM 1004 N N . PRO A 1 123 ? -6.783 2.522 -12.170 1.00 98.12 123 PRO A N 1
ATOM 1005 C CA . PRO A 1 123 ? -6.026 3.688 -11.732 1.00 98.12 123 PRO A CA 1
ATOM 1006 C C . PRO A 1 123 ? -5.617 3.631 -10.258 1.00 98.12 123 PRO A C 1
ATOM 1008 O O . PRO A 1 123 ? -4.516 4.063 -9.925 1.00 98.12 123 PRO A O 1
ATOM 1011 N N . LEU A 1 124 ? -6.448 3.066 -9.375 1.00 98.12 124 LEU A N 1
ATOM 1012 C CA . LEU A 1 124 ? -6.132 2.960 -7.950 1.00 98.12 124 LEU A CA 1
ATOM 1013 C C . LEU A 1 124 ? -4.935 2.033 -7.723 1.00 98.12 124 LEU A C 1
ATOM 1015 O O . LEU A 1 124 ? -3.973 2.411 -7.054 1.00 98.12 124 LEU A O 1
ATOM 1019 N N . VAL A 1 125 ? -4.955 0.851 -8.340 1.00 98.50 125 VAL A N 1
ATOM 1020 C CA . VAL A 1 125 ? -3.855 -0.119 -8.243 1.00 98.50 125 VAL A CA 1
ATOM 1021 C C . VAL A 1 125 ? -2.563 0.467 -8.811 1.00 98.50 125 VAL A C 1
ATOM 1023 O O . VAL A 1 125 ? -1.493 0.275 -8.230 1.00 98.50 125 VAL A O 1
ATOM 1026 N N . LEU A 1 126 ? -2.645 1.217 -9.914 1.00 98.56 126 LEU A N 1
ATOM 1027 C CA . LEU A 1 126 ? -1.496 1.907 -10.505 1.00 98.56 126 LEU A CA 1
ATOM 1028 C C . LEU A 1 126 ? -0.941 2.998 -9.577 1.00 98.56 126 LEU A C 1
ATOM 1030 O O . LEU A 1 126 ? 0.274 3.061 -9.380 1.00 98.56 126 LEU A O 1
ATOM 1034 N N . CYS A 1 127 ? -1.812 3.813 -8.972 1.00 98.75 127 CYS A N 1
ATOM 1035 C CA . CYS A 1 127 ? -1.438 4.818 -7.974 1.00 98.75 127 CYS A CA 1
ATOM 1036 C C . CYS A 1 127 ? -0.679 4.190 -6.804 1.00 98.75 127 CYS A C 1
ATOM 1038 O O . CYS A 1 127 ? 0.449 4.598 -6.523 1.00 98.75 127 CYS A O 1
ATOM 1040 N N . VAL A 1 128 ? -1.272 3.186 -6.149 1.00 98.69 128 VAL A N 1
ATOM 1041 C CA . VAL A 1 128 ? -0.676 2.542 -4.969 1.00 98.69 128 VAL A CA 1
ATOM 1042 C C . VAL A 1 128 ? 0.630 1.836 -5.344 1.00 98.69 128 VAL A C 1
ATOM 1044 O O . VAL A 1 128 ? 1.635 1.997 -4.658 1.00 98.69 128 VAL A O 1
ATOM 1047 N N . SER A 1 129 ? 0.680 1.145 -6.488 1.00 98.62 129 SER A N 1
ATOM 1048 C CA . SER A 1 129 ? 1.906 0.472 -6.945 1.00 98.62 129 SER A CA 1
ATOM 1049 C C . SER A 1 129 ? 3.054 1.454 -7.201 1.00 98.62 129 SER A C 1
ATOM 1051 O O . SER A 1 129 ? 4.190 1.209 -6.788 1.00 98.62 129 SER A O 1
ATOM 1053 N N . ALA A 1 130 ? 2.778 2.579 -7.872 1.00 98.62 130 ALA A N 1
ATOM 1054 C CA . ALA A 1 130 ? 3.779 3.614 -8.121 1.00 98.62 130 ALA A CA 1
ATOM 1055 C C . ALA A 1 130 ? 4.255 4.249 -6.807 1.00 98.62 130 ALA A C 1
ATOM 1057 O O . ALA A 1 130 ? 5.464 4.370 -6.578 1.00 98.62 130 ALA A O 1
ATOM 1058 N N . HIS A 1 131 ? 3.310 4.600 -5.934 1.00 98.69 131 HIS A N 1
ATOM 1059 C CA . HIS A 1 131 ? 3.573 5.152 -4.612 1.00 98.69 131 HIS A CA 1
ATOM 1060 C C . HIS A 1 131 ? 4.516 4.256 -3.798 1.00 98.69 131 HIS A C 1
ATOM 1062 O O . HIS A 1 131 ? 5.564 4.716 -3.333 1.00 98.69 131 HIS A O 1
ATOM 1068 N N . ASP A 1 132 ? 4.180 2.973 -3.690 1.00 98.75 132 ASP A N 1
ATOM 1069 C CA . ASP A 1 132 ? 4.905 1.975 -2.908 1.00 98.75 132 ASP A CA 1
ATOM 1070 C C . ASP A 1 132 ? 6.331 1.752 -3.401 1.00 98.75 132 ASP A C 1
ATOM 1072 O O . ASP A 1 132 ? 7.267 1.680 -2.603 1.00 98.75 132 ASP A O 1
ATOM 1076 N N . ILE A 1 133 ? 6.535 1.702 -4.721 1.00 98.44 133 ILE A N 1
ATOM 1077 C CA . ILE A 1 133 ? 7.883 1.636 -5.305 1.00 98.44 133 ILE A CA 1
ATOM 1078 C C . ILE A 1 133 ? 8.692 2.875 -4.903 1.00 98.44 133 ILE A C 1
ATOM 1080 O O . ILE A 1 133 ? 9.876 2.772 -4.562 1.00 98.44 133 ILE A O 1
ATOM 1084 N N . GLY A 1 134 ? 8.056 4.047 -4.908 1.00 97.75 134 GLY A N 1
ATOM 1085 C CA . GLY A 1 134 ? 8.655 5.287 -4.432 1.00 97.75 134 GLY A CA 1
ATOM 1086 C C . GLY A 1 134 ? 9.039 5.234 -2.950 1.00 97.75 134 GLY A C 1
ATOM 1087 O O . GLY A 1 134 ? 10.151 5.632 -2.592 1.00 97.75 134 GLY A O 1
ATOM 1088 N N . GLU A 1 135 ? 8.153 4.744 -2.083 1.00 98.06 135 GLU A N 1
ATOM 1089 C CA . GLU A 1 135 ? 8.404 4.629 -0.640 1.00 98.06 135 GLU A CA 1
ATOM 1090 C C . GLU A 1 135 ? 9.469 3.583 -0.302 1.00 98.06 135 GLU A C 1
ATOM 1092 O O . GLU A 1 135 ? 10.352 3.863 0.516 1.00 98.06 135 GLU A O 1
ATOM 1097 N N . TYR A 1 136 ? 9.469 2.438 -0.988 1.00 98.25 136 TYR A N 1
ATOM 1098 C CA . TYR A 1 136 ? 10.534 1.439 -0.902 1.00 98.25 136 TYR A CA 1
ATOM 1099 C C . TYR A 1 136 ? 11.898 2.069 -1.194 1.00 98.25 136 TYR A C 1
ATOM 1101 O O . TYR A 1 136 ? 12.839 1.926 -0.418 1.00 98.25 136 TYR A O 1
ATOM 1109 N N . VAL A 1 137 ? 12.004 2.834 -2.280 1.00 96.56 137 VAL A N 1
ATOM 1110 C CA . VAL A 1 137 ? 13.250 3.496 -2.683 1.00 96.56 137 VAL A CA 1
ATOM 1111 C C . VAL A 1 137 ? 13.673 4.596 -1.709 1.00 96.56 137 VAL A C 1
ATOM 1113 O O . VAL A 1 137 ? 14.867 4.763 -1.445 1.00 96.56 137 VAL A O 1
ATOM 1116 N N . ARG A 1 138 ? 12.712 5.353 -1.175 1.00 95.38 138 ARG A N 1
ATOM 1117 C CA . ARG A 1 138 ? 12.957 6.399 -0.175 1.00 95.38 138 ARG A CA 1
ATOM 1118 C C . ARG A 1 138 ? 13.559 5.817 1.104 1.00 95.38 138 ARG A C 1
ATOM 1120 O O . ARG A 1 138 ? 14.507 6.389 1.637 1.00 95.38 138 ARG A O 1
ATOM 1127 N N . HIS A 1 139 ? 13.028 4.691 1.570 1.00 95.56 139 HIS A N 1
ATOM 1128 C CA . HIS A 1 139 ? 13.441 4.047 2.819 1.00 95.56 139 HIS A CA 1
ATOM 1129 C C . HIS A 1 139 ? 14.586 3.041 2.639 1.00 95.56 139 HIS A C 1
ATOM 1131 O O . HIS A 1 139 ? 15.298 2.729 3.592 1.00 95.56 139 HIS A O 1
ATOM 1137 N N . TYR A 1 140 ? 14.833 2.587 1.410 1.00 94.69 140 TYR A N 1
ATOM 1138 C CA . TYR A 1 140 ? 15.964 1.744 1.043 1.00 94.69 140 TYR A CA 1
ATOM 1139 C C . TYR A 1 140 ? 16.656 2.286 -0.223 1.00 94.69 140 TYR A C 1
ATOM 1141 O O . TYR A 1 140 ? 16.413 1.800 -1.328 1.00 94.69 140 TYR A O 1
ATOM 1149 N N . PRO A 1 141 ? 17.591 3.254 -0.096 1.00 89.88 141 PRO A N 1
ATOM 1150 C CA . PRO A 1 141 ? 18.223 3.912 -1.247 1.00 89.88 141 PRO A CA 1
ATOM 1151 C C . PRO A 1 141 ? 18.944 2.969 -2.223 1.00 89.88 141 PRO A C 1
ATOM 1153 O O . PRO A 1 141 ? 18.996 3.240 -3.421 1.00 89.88 141 PRO A O 1
ATOM 1156 N N . ARG A 1 142 ? 19.475 1.834 -1.742 1.00 91.44 142 ARG A N 1
ATOM 1157 C CA . ARG A 1 142 ? 20.074 0.789 -2.601 1.00 91.44 142 ARG A CA 1
ATOM 1158 C C . ARG A 1 142 ? 19.044 0.105 -3.507 1.00 91.44 142 ARG A C 1
ATOM 1160 O O . ARG A 1 142 ? 19.415 -0.423 -4.553 1.00 91.44 142 ARG A O 1
ATOM 1167 N N . GLY A 1 143 ? 17.765 0.162 -3.140 1.00 94.00 143 GLY A N 1
ATOM 1168 C CA . GLY A 1 143 ? 16.637 -0.354 -3.907 1.00 94.00 143 GLY A CA 1
ATOM 1169 C C . GLY A 1 143 ? 16.477 0.309 -5.270 1.00 94.00 143 GLY A C 1
ATOM 1170 O O . GLY A 1 143 ? 15.919 -0.308 -6.166 1.00 94.00 143 GLY A O 1
ATOM 1171 N N . LYS A 1 144 ? 17.042 1.506 -5.486 1.00 94.31 144 LYS A N 1
ATOM 1172 C CA . LYS A 1 144 ? 17.059 2.179 -6.799 1.00 94.31 144 LYS A CA 1
ATOM 1173 C C . LYS A 1 144 ? 17.615 1.293 -7.901 1.00 94.31 144 LYS A C 1
ATOM 1175 O O . LYS A 1 144 ? 16.971 1.114 -8.928 1.00 94.31 144 LYS A O 1
ATOM 1180 N N . ASN A 1 145 ? 18.780 0.699 -7.645 1.00 94.69 145 ASN A N 1
ATOM 1181 C CA . ASN A 1 145 ? 19.443 -0.178 -8.604 1.00 94.69 145 ASN A CA 1
ATOM 1182 C C . ASN A 1 145 ? 18.602 -1.430 -8.868 1.00 94.69 145 ASN A C 1
ATOM 1184 O O . ASN A 1 145 ? 18.545 -1.903 -9.995 1.00 94.69 145 ASN A O 1
ATOM 1188 N N . VAL A 1 146 ? 17.924 -1.943 -7.838 1.00 97.00 146 VAL A N 1
ATOM 1189 C CA . VAL A 1 146 ? 17.043 -3.110 -7.957 1.00 97.00 146 VAL A CA 1
ATOM 1190 C C . VAL A 1 146 ? 15.823 -2.773 -8.815 1.00 97.00 146 VAL A C 1
ATOM 1192 O O . VAL A 1 146 ? 15.533 -3.487 -9.767 1.00 97.00 146 VAL A O 1
ATOM 1195 N N . VAL A 1 147 ? 15.138 -1.661 -8.529 1.00 97.69 147 VAL A N 1
ATOM 1196 C CA . VAL A 1 147 ? 13.978 -1.189 -9.305 1.00 97.69 147 VAL A CA 1
ATOM 1197 C C . VAL A 1 147 ? 14.358 -0.934 -10.763 1.00 97.69 147 VAL A C 1
ATOM 1199 O O . VAL A 1 147 ? 13.586 -1.255 -11.662 1.00 97.69 147 VAL A O 1
ATOM 1202 N N . GLU A 1 148 ? 15.547 -0.390 -11.021 1.00 96.00 148 GLU A N 1
ATOM 1203 C CA . GLU A 1 148 ? 16.048 -0.164 -12.379 1.00 96.00 148 GLU A CA 1
ATOM 1204 C C . GLU A 1 148 ? 16.366 -1.481 -13.105 1.00 96.00 148 GLU A C 1
ATOM 1206 O O . GLU A 1 148 ? 15.938 -1.661 -14.242 1.00 96.00 148 GLU A O 1
ATOM 1211 N N . GLN A 1 149 ? 17.022 -2.439 -12.440 1.00 97.00 149 GLN A N 1
ATOM 1212 C CA . GLN A 1 149 ? 17.307 -3.772 -12.995 1.00 97.00 149 GLN A CA 1
ATOM 1213 C C . GLN A 1 149 ? 16.043 -4.587 -13.287 1.00 97.00 149 GLN A C 1
ATOM 1215 O O . GLN A 1 149 ? 16.017 -5.355 -14.245 1.00 97.00 149 GLN A O 1
ATOM 1220 N N . LEU A 1 150 ? 14.999 -4.420 -12.475 1.00 97.12 150 LEU A N 1
ATOM 1221 C CA . LEU A 1 150 ? 13.699 -5.062 -12.674 1.00 97.12 150 LEU A CA 1
ATOM 1222 C C . LEU A 1 150 ? 12.806 -4.315 -13.684 1.00 97.12 150 LEU A C 1
ATOM 1224 O O . LEU A 1 150 ? 11.669 -4.723 -13.890 1.00 97.12 150 LEU A O 1
ATOM 1228 N N . GLY A 1 151 ? 13.279 -3.219 -14.294 1.00 96.56 151 GLY A N 1
ATOM 1229 C CA . GLY A 1 151 ? 12.525 -2.433 -15.282 1.00 96.56 151 GLY A CA 1
ATOM 1230 C C . GLY A 1 151 ? 11.478 -1.475 -14.694 1.00 96.56 151 GLY A C 1
ATOM 1231 O O . GLY A 1 151 ? 10.892 -0.676 -15.424 1.00 96.56 151 GLY A O 1
ATOM 1232 N N . GLY A 1 152 ? 11.285 -1.471 -13.372 1.00 97.06 152 GLY A N 1
ATOM 1233 C CA . GLY A 1 152 ? 10.268 -0.661 -12.697 1.00 97.06 152 GLY A CA 1
ATOM 1234 C C . GLY A 1 152 ? 10.442 0.845 -12.903 1.00 97.06 152 GLY A C 1
ATOM 1235 O O . GLY A 1 152 ? 9.457 1.561 -13.042 1.00 97.06 152 GLY A O 1
ATOM 1236 N N . LYS A 1 153 ? 11.682 1.344 -13.010 1.00 95.00 153 LYS A N 1
ATOM 1237 C CA . LYS A 1 153 ? 11.939 2.776 -13.257 1.00 95.00 153 LYS A CA 1
ATOM 1238 C C . LYS A 1 153 ? 11.308 3.261 -14.566 1.00 95.00 153 LYS A C 1
ATOM 1240 O O . LYS A 1 153 ? 10.711 4.333 -14.588 1.00 95.00 153 LYS A O 1
ATOM 1245 N N . GLN A 1 154 ? 11.441 2.485 -15.642 1.00 95.75 154 GLN A N 1
ATOM 1246 C CA . GLN A 1 154 ? 10.894 2.849 -16.951 1.00 95.75 154 GLN A CA 1
ATOM 1247 C C . GLN A 1 154 ? 9.362 2.827 -16.930 1.00 95.75 154 GLN A C 1
ATOM 1249 O O . GLN A 1 154 ? 8.739 3.763 -17.425 1.00 95.75 154 GLN A O 1
ATOM 1254 N N . LEU A 1 155 ? 8.771 1.818 -16.280 1.00 96.12 155 LEU A N 1
ATOM 1255 C CA . LEU A 1 155 ? 7.320 1.704 -16.115 1.00 96.12 155 LEU A CA 1
ATOM 1256 C C . LEU A 1 155 ? 6.737 2.884 -15.331 1.00 96.12 155 LEU A C 1
ATOM 1258 O O . LEU A 1 155 ? 5.819 3.541 -15.810 1.00 96.12 155 LEU A O 1
ATOM 1262 N N . VAL A 1 156 ? 7.302 3.227 -14.169 1.00 96.19 156 VAL A N 1
ATOM 1263 C CA . VAL A 1 156 ? 6.826 4.380 -13.382 1.00 96.19 156 VAL A CA 1
ATOM 1264 C C . VAL A 1 156 ? 6.951 5.682 -14.190 1.00 96.19 156 VAL A C 1
ATOM 1266 O O . VAL A 1 156 ? 6.034 6.499 -14.182 1.00 96.19 156 VAL A O 1
ATOM 1269 N N . MET A 1 157 ? 8.041 5.874 -14.944 1.00 96.56 157 MET A N 1
ATOM 1270 C CA . MET A 1 157 ? 8.203 7.055 -15.805 1.00 96.56 157 MET A CA 1
ATOM 1271 C C . MET A 1 157 ? 7.140 7.145 -16.908 1.00 96.56 157 MET A C 1
ATOM 1273 O O . MET A 1 157 ? 6.680 8.245 -17.210 1.00 96.56 157 MET A O 1
ATOM 1277 N N . GLN A 1 158 ? 6.719 6.019 -17.489 1.00 96.19 158 GLN A N 1
ATOM 1278 C CA . GLN A 1 158 ? 5.655 5.989 -18.496 1.00 96.19 158 GLN A CA 1
ATOM 1279 C C . GLN A 1 158 ? 4.326 6.526 -17.935 1.00 96.19 158 GLN A C 1
ATOM 1281 O O . GLN A 1 158 ? 3.627 7.281 -18.614 1.00 96.19 158 GLN A O 1
ATOM 1286 N N . TYR A 1 159 ? 4.011 6.215 -16.675 1.00 97.31 159 TYR A N 1
ATOM 1287 C CA . TYR A 1 159 ? 2.770 6.646 -16.023 1.00 97.31 159 TYR A CA 1
ATOM 1288 C C . TYR A 1 159 ? 2.710 8.138 -15.671 1.00 97.31 159 TYR A C 1
ATOM 1290 O O . TYR A 1 159 ? 1.627 8.657 -15.404 1.00 97.31 159 TYR A O 1
ATOM 1298 N N . MET A 1 160 ? 3.814 8.885 -15.770 1.00 96.56 160 MET A N 1
ATOM 1299 C CA . MET A 1 160 ? 3.790 10.349 -15.624 1.00 96.56 160 MET A CA 1
ATOM 1300 C C . MET A 1 160 ? 2.920 11.044 -16.689 1.00 96.56 160 MET A C 1
ATOM 1302 O O . MET A 1 160 ? 2.473 12.171 -16.477 1.00 96.56 160 MET A O 1
ATOM 1306 N N . GLY A 1 161 ? 2.680 10.381 -17.826 1.00 93.62 161 GLY A N 1
ATOM 1307 C CA . GLY A 1 161 ? 1.799 10.839 -18.903 1.00 93.62 161 GLY A CA 1
ATOM 1308 C C . GLY A 1 161 ? 0.424 10.162 -18.941 1.00 93.62 161 GLY A C 1
ATOM 1309 O O . GLY A 1 161 ? -0.272 10.312 -19.940 1.00 93.62 161 GLY A O 1
ATOM 1310 N N . HIS A 1 162 ? 0.041 9.405 -17.906 1.00 98.06 162 HIS A N 1
ATOM 1311 C CA . HIS A 1 162 ? -1.240 8.689 -17.848 1.00 98.06 162 HIS A CA 1
ATOM 1312 C C . HIS A 1 162 ? -2.448 9.635 -17.962 1.00 98.06 162 HIS A C 1
ATOM 1314 O O . HIS A 1 162 ? -2.332 10.813 -17.644 1.00 98.06 162 HIS A O 1
ATOM 1320 N N . GLU A 1 163 ? -3.619 9.165 -18.393 1.00 97.12 163 GLU A N 1
ATOM 1321 C CA . GLU A 1 163 ? -4.820 10.013 -18.521 1.00 97.12 163 GLU A CA 1
ATOM 1322 C C . GLU A 1 163 ? -5.416 10.423 -17.164 1.00 97.12 163 GLU A C 1
ATOM 1324 O O . GLU A 1 163 ? -5.833 11.573 -16.983 1.00 97.12 163 GLU A O 1
ATOM 1329 N N . ASP A 1 164 ? -5.359 9.520 -16.185 1.00 97.81 164 ASP A N 1
ATOM 1330 C CA . ASP A 1 164 ? -5.789 9.778 -14.813 1.00 97.81 164 ASP A CA 1
ATOM 1331 C C . ASP A 1 164 ? -4.791 10.705 -14.077 1.00 97.81 164 ASP A C 1
ATOM 1333 O O . ASP A 1 164 ? -3.592 10.402 -14.012 1.00 97.81 164 ASP A O 1
ATOM 1337 N N . PRO A 1 165 ? -5.248 11.841 -13.513 1.00 98.12 165 PRO A N 1
ATOM 1338 C CA . PRO A 1 165 ? -4.387 12.794 -12.814 1.00 98.12 165 PRO A CA 1
ATOM 1339 C C . PRO A 1 165 ? -3.727 12.242 -11.549 1.00 98.12 165 PRO A C 1
ATOM 1341 O O . PRO A 1 165 ? -2.599 12.642 -11.256 1.00 98.12 165 PRO A O 1
ATOM 1344 N N . ASN A 1 166 ? -4.384 11.345 -10.815 1.00 97.88 166 ASN A N 1
ATOM 1345 C CA . ASN A 1 166 ? -3.840 10.749 -9.598 1.00 97.88 166 ASN A CA 1
ATOM 1346 C C . ASN A 1 166 ? -2.717 9.770 -9.943 1.00 97.88 166 ASN A C 1
ATOM 1348 O O . ASN A 1 166 ? -1.678 9.769 -9.284 1.00 97.88 166 ASN A O 1
ATOM 1352 N N . VAL A 1 167 ? -2.872 8.999 -11.025 1.00 98.56 167 VAL A N 1
ATOM 1353 C CA . VAL A 1 167 ? -1.808 8.101 -11.510 1.00 98.56 167 VAL A CA 1
ATOM 1354 C C . VAL A 1 167 ? -0.584 8.912 -11.925 1.00 98.56 167 VAL A C 1
ATOM 1356 O O . VAL A 1 167 ? 0.527 8.609 -11.490 1.00 98.56 167 VAL A O 1
ATOM 1359 N N . ARG A 1 168 ? -0.778 9.997 -12.692 1.00 98.31 168 ARG A N 1
ATOM 1360 C CA . ARG A 1 168 ? 0.322 10.912 -13.050 1.00 98.31 168 ARG A CA 1
ATOM 1361 C C . ARG A 1 168 ? 1.020 11.479 -11.821 1.00 98.31 168 ARG A C 1
ATOM 1363 O O . ARG A 1 168 ? 2.245 11.581 -11.808 1.00 98.31 168 ARG A O 1
ATOM 1370 N N . TYR A 1 169 ? 0.240 11.883 -10.821 1.00 98.31 169 TYR A N 1
ATOM 1371 C CA . TYR A 1 169 ? 0.747 12.480 -9.593 1.00 98.31 169 TYR A CA 1
ATOM 1372 C C . TYR A 1 169 ? 1.631 11.500 -8.811 1.00 98.31 169 TYR A C 1
ATOM 1374 O O . TYR A 1 169 ? 2.789 11.819 -8.534 1.00 98.31 169 TYR A O 1
ATOM 1382 N N . GLU A 1 170 ? 1.140 10.291 -8.535 1.00 98.44 170 GLU A N 1
ATOM 1383 C CA . GLU A 1 170 ? 1.907 9.281 -7.794 1.00 98.44 170 GLU A CA 1
ATOM 1384 C C . GLU A 1 170 ? 3.138 8.805 -8.572 1.00 98.44 170 GLU A C 1
ATOM 1386 O O . GLU A 1 170 ? 4.232 8.695 -8.010 1.00 98.44 170 GLU A O 1
ATOM 1391 N N . ALA A 1 171 ? 3.009 8.618 -9.888 1.00 98.19 171 ALA A N 1
ATOM 1392 C CA . ALA A 1 171 ? 4.137 8.294 -10.755 1.00 98.19 171 ALA A CA 1
ATOM 1393 C C . ALA A 1 171 ? 5.224 9.380 -10.713 1.00 98.19 171 ALA A C 1
ATOM 1395 O O . ALA A 1 171 ? 6.411 9.073 -10.577 1.00 98.19 171 ALA A O 1
ATOM 1396 N N . LEU A 1 172 ? 4.837 10.658 -10.768 1.00 97.62 172 LEU A N 1
ATOM 1397 C CA . LEU A 1 172 ? 5.770 11.779 -10.666 1.00 97.62 172 LEU A CA 1
ATOM 1398 C C . LEU A 1 172 ? 6.504 11.782 -9.318 1.00 97.62 172 LEU A C 1
ATOM 1400 O O . LEU A 1 172 ? 7.729 11.923 -9.299 1.00 97.62 172 LEU A O 1
ATOM 1404 N N . LEU A 1 173 ? 5.794 11.603 -8.200 1.00 97.50 173 LEU A N 1
ATOM 1405 C CA . LEU A 1 173 ? 6.412 11.534 -6.871 1.00 97.50 173 LEU A CA 1
ATOM 1406 C C . LEU A 1 173 ? 7.380 10.352 -6.753 1.00 97.50 173 LEU A C 1
ATOM 1408 O O . LEU A 1 173 ? 8.483 10.497 -6.218 1.00 97.50 173 LEU A O 1
ATOM 1412 N N . ALA A 1 174 ? 7.003 9.188 -7.276 1.00 97.69 174 ALA A N 1
ATOM 1413 C CA . ALA A 1 174 ? 7.854 8.007 -7.285 1.00 97.69 174 ALA A CA 1
ATOM 1414 C C . ALA A 1 174 ? 9.131 8.226 -8.114 1.00 97.69 174 ALA A C 1
ATOM 1416 O O . ALA A 1 174 ? 10.230 7.906 -7.650 1.00 97.69 174 ALA A O 1
ATOM 1417 N N . VAL A 1 175 ? 9.027 8.858 -9.289 1.00 96.56 175 VAL A N 1
ATOM 1418 C CA . VAL A 1 175 ? 10.196 9.241 -10.101 1.00 96.56 175 VAL A CA 1
ATOM 1419 C C . VAL A 1 175 ? 11.079 10.241 -9.366 1.00 96.56 175 VAL A C 1
ATOM 1421 O O . VAL A 1 175 ? 12.296 10.063 -9.347 1.00 96.56 175 VAL A O 1
ATOM 1424 N N . GLN A 1 176 ? 10.513 11.252 -8.704 1.00 94.62 17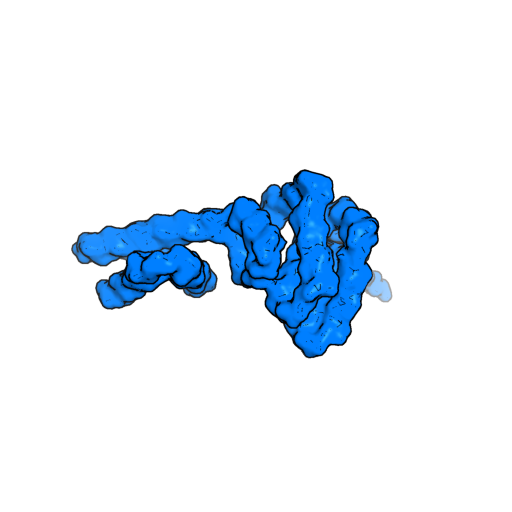6 GLN A N 1
ATOM 1425 C CA . GLN A 1 176 ? 11.305 12.179 -7.889 1.00 94.62 176 GLN A CA 1
ATOM 1426 C C . GLN A 1 176 ? 12.119 11.417 -6.835 1.00 94.62 176 GLN A C 1
ATOM 1428 O O . GLN A 1 176 ? 13.337 11.587 -6.766 1.00 94.62 176 GLN A O 1
ATOM 1433 N N . LYS A 1 177 ? 11.493 10.499 -6.086 1.00 94.69 177 LYS A N 1
ATOM 1434 C CA . LYS A 1 177 ? 12.183 9.654 -5.090 1.00 94.69 177 LYS A CA 1
ATOM 1435 C C . LYS A 1 177 ? 13.286 8.799 -5.735 1.00 94.69 177 LYS A C 1
ATOM 1437 O O . LYS A 1 177 ? 14.395 8.714 -5.196 1.00 94.69 177 LYS A O 1
ATOM 1442 N N . LEU A 1 178 ? 13.042 8.228 -6.918 1.00 91.88 178 LEU A N 1
ATOM 1443 C CA . LEU A 1 178 ? 14.023 7.450 -7.691 1.00 91.88 178 LEU A CA 1
ATOM 1444 C C . LEU A 1 178 ? 15.234 8.276 -8.141 1.00 91.88 178 LEU A C 1
ATOM 1446 O O . LEU A 1 178 ? 16.366 7.802 -8.026 1.00 91.88 178 LEU A O 1
ATOM 1450 N N . MET A 1 179 ? 15.033 9.522 -8.563 1.00 86.50 179 MET A N 1
ATOM 1451 C CA . MET A 1 179 ? 16.087 10.374 -9.132 1.00 86.50 179 MET A CA 1
ATOM 1452 C C . MET A 1 179 ? 16.962 11.079 -8.081 1.00 86.50 179 MET A C 1
ATOM 1454 O O . MET A 1 179 ? 18.015 11.619 -8.413 1.00 86.50 179 MET A O 1
ATOM 1458 N N . VAL A 1 180 ? 16.582 11.063 -6.797 1.00 80.62 180 VAL A N 1
ATOM 1459 C CA . VAL A 1 180 ? 17.374 11.708 -5.729 1.00 80.62 180 VAL A CA 1
ATOM 1460 C C . VAL A 1 180 ? 18.626 10.892 -5.401 1.00 80.62 180 VAL A C 1
ATOM 1462 O O . VAL A 1 180 ? 18.605 9.998 -4.562 1.00 80.62 180 VAL A O 1
ATOM 1465 N N . HIS A 1 181 ? 19.754 11.180 -6.034 1.00 64.94 181 HIS A N 1
ATOM 1466 C CA . HIS A 1 181 ? 20.996 10.443 -5.772 1.00 64.94 181 HIS A CA 1
ATOM 1467 C C . HIS A 1 181 ? 21.553 10.657 -4.354 1.00 64.94 181 HIS A C 1
ATOM 1469 O O . HIS A 1 181 ? 22.315 9.817 -3.885 1.00 64.94 181 HIS A O 1
ATOM 1475 N N . ASN A 1 182 ? 21.158 11.738 -3.664 1.00 54.34 182 ASN A N 1
ATOM 1476 C CA . ASN A 1 182 ? 21.682 12.062 -2.340 1.00 54.34 182 ASN A CA 1
ATOM 1477 C C . ASN A 1 182 ? 20.681 12.864 -1.483 1.00 54.34 182 ASN A C 1
ATOM 1479 O O . ASN A 1 182 ? 20.542 14.077 -1.635 1.00 54.34 182 ASN A O 1
ATOM 1483 N N . TRP A 1 183 ? 19.983 12.196 -0.561 1.00 56.22 183 TRP A N 1
ATOM 1484 C CA . TRP A 1 183 ? 19.049 12.844 0.374 1.00 56.22 183 TRP A CA 1
ATOM 1485 C C . TRP A 1 183 ? 19.759 13.793 1.364 1.00 56.22 183 TRP A C 1
ATOM 1487 O O . TRP A 1 183 ? 19.159 14.760 1.828 1.00 56.22 183 TRP A O 1
ATOM 1497 N N . GLU A 1 184 ? 21.061 13.586 1.609 1.00 50.28 184 GLU A N 1
ATOM 1498 C CA . GLU A 1 184 ? 21.913 14.445 2.450 1.00 50.28 184 GLU A CA 1
ATOM 1499 C C . GLU A 1 184 ? 22.022 15.900 1.955 1.00 50.28 184 GLU A C 1
ATOM 1501 O O . GLU A 1 184 ? 22.396 16.788 2.724 1.00 50.28 184 GLU A O 1
ATOM 1506 N N . TYR A 1 185 ? 21.698 16.174 0.687 1.00 48.56 185 TYR A N 1
ATOM 1507 C CA . TYR A 1 185 ? 21.828 17.512 0.099 1.00 48.56 185 TYR A CA 1
ATOM 1508 C C . TYR A 1 185 ? 20.576 18.384 0.232 1.00 48.56 185 TYR A C 1
ATOM 1510 O O . TYR A 1 185 ? 20.683 19.600 0.111 1.00 48.56 185 TYR A O 1
ATOM 1518 N N . LEU A 1 186 ? 19.409 17.812 0.538 1.00 53.69 186 LEU A N 1
ATOM 1519 C CA . LEU A 1 186 ? 18.176 18.590 0.725 1.00 53.69 186 LEU A CA 1
ATOM 1520 C C . LEU A 1 186 ? 18.083 19.240 2.119 1.00 53.69 186 LEU A C 1
ATOM 1522 O O . LEU A 1 186 ? 17.343 20.202 2.293 1.00 53.69 186 LEU A O 1
ATOM 1526 N N . GLY A 1 187 ? 18.854 18.753 3.100 1.00 51.19 187 GLY A N 1
ATOM 1527 C CA . GLY A 1 187 ? 18.901 19.304 4.462 1.00 51.19 187 GLY A CA 1
ATOM 1528 C C . GLY A 1 187 ? 19.958 20.392 4.689 1.00 51.19 187 GLY A C 1
ATOM 1529 O O . GLY A 1 187 ? 19.966 21.026 5.744 1.00 51.19 187 GLY A O 1
ATOM 1530 N N . LYS A 1 188 ? 20.860 20.631 3.728 1.00 44.56 188 LYS A N 1
ATOM 1531 C CA . LYS A 1 188 ? 21.864 21.699 3.819 1.00 44.56 188 LYS A CA 1
ATOM 1532 C C . LYS A 1 188 ? 21.343 22.924 3.079 1.00 44.56 188 LYS A C 1
ATOM 1534 O O . LYS A 1 188 ? 21.406 22.989 1.856 1.00 44.56 188 LYS A O 1
ATOM 1539 N N . GLN A 1 189 ? 20.811 23.878 3.842 1.00 44.00 189 GLN A N 1
ATOM 1540 C CA . GLN A 1 189 ? 20.461 25.210 3.354 1.00 44.00 189 GLN A CA 1
ATOM 1541 C C . GLN A 1 189 ? 21.605 25.768 2.496 1.00 44.00 189 GLN A C 1
ATOM 1543 O O . GLN A 1 189 ? 22.768 25.746 2.908 1.00 44.00 189 GLN A O 1
ATOM 1548 N N . LEU A 1 190 ? 21.263 26.246 1.297 1.00 49.62 190 LEU A N 1
ATOM 1549 C CA . LEU A 1 190 ? 22.177 26.990 0.435 1.00 49.62 190 LEU A CA 1
ATOM 1550 C C . LEU A 1 190 ? 22.794 28.134 1.258 1.00 49.62 190 LEU A C 1
ATOM 1552 O O . LEU A 1 190 ? 22.043 28.852 1.925 1.00 49.62 190 LEU A O 1
ATOM 1556 N N . PRO A 1 191 ? 24.126 28.324 1.250 1.00 45.06 191 PRO A N 1
ATOM 1557 C CA . PRO A 1 191 ? 24.714 29.474 1.910 1.00 45.06 191 PRO A CA 1
ATOM 1558 C C . PRO A 1 191 ? 24.145 30.730 1.251 1.00 45.06 191 PRO A C 1
ATOM 1560 O O . PRO A 1 191 ? 24.295 30.931 0.046 1.00 45.06 191 PRO A O 1
ATOM 1563 N N . VAL A 1 192 ? 23.465 31.554 2.050 1.00 53.06 192 VAL A N 1
ATOM 1564 C CA . VAL A 1 192 ? 23.037 32.892 1.645 1.00 53.06 192 VAL A CA 1
ATOM 1565 C C . VAL A 1 192 ? 24.294 33.628 1.196 1.00 53.06 192 VAL A C 1
ATOM 1567 O O . VAL A 1 192 ? 25.196 33.869 2.003 1.00 53.06 192 VAL A O 1
ATOM 1570 N N . GLN A 1 193 ? 24.384 33.927 -0.100 1.00 43.88 193 GLN A N 1
ATOM 1571 C CA . GLN A 1 193 ? 25.438 34.783 -0.621 1.00 43.88 193 GLN A CA 1
ATOM 1572 C C . GLN A 1 193 ? 25.297 36.136 0.078 1.00 43.88 193 GLN A C 1
ATOM 1574 O O . GLN A 1 193 ? 24.294 36.827 -0.081 1.00 43.88 193 GLN A O 1
ATOM 1579 N N . LYS A 1 194 ? 26.281 36.486 0.910 1.00 45.81 194 LYS A N 1
ATOM 1580 C CA . LYS A 1 194 ? 26.453 37.867 1.350 1.00 45.81 194 LYS A CA 1
ATOM 1581 C C . LYS A 1 194 ? 27.023 38.626 0.161 1.00 45.81 194 LYS A C 1
ATOM 1583 O O . LYS A 1 194 ? 28.204 38.472 -0.144 1.00 45.81 194 LYS A O 1
ATOM 1588 N N . GLU A 1 195 ? 26.170 39.379 -0.520 1.00 46.09 195 GLU A N 1
ATOM 1589 C CA . GLU A 1 195 ? 26.615 40.424 -1.436 1.00 46.09 195 GLU A CA 1
ATOM 1590 C C . GLU A 1 195 ? 27.391 41.471 -0.624 1.00 46.09 195 GLU A C 1
ATOM 1592 O O . GLU A 1 195 ? 26.957 41.880 0.460 1.00 46.09 195 GLU A O 1
ATOM 1597 N N . GLY A 1 196 ? 28.592 41.792 -1.106 1.00 45.69 196 GLY A N 1
ATOM 1598 C CA . GLY A 1 196 ? 29.436 42.873 -0.602 1.00 45.69 196 GLY A CA 1
ATOM 1599 C C . GLY A 1 196 ? 29.197 44.169 -1.355 1.00 45.69 196 GLY A C 1
ATOM 1600 O O . GLY A 1 196 ? 28.619 44.108 -2.463 1.00 45.69 196 GLY A O 1
#

Sequence (196 aa):
MSVTADNFMNLIEKPLEKEVTQENALTMIQCKVVKHLEVLEGQKIEDEDISEDIEMLQETLHNSMHDLSSFDEYSSEVKSGRLEWSPVHKSEKFWRENALRLNEKNYELLKILIRLLESSQDPLVLCVSAHDIGEYVRHYPRGKNVVEQLGGKQLVMQYMGHEDPNVRYEALLAVQKLMVHNWEYLGKQLPVQKEG

Foldseek 3Di:
DVVVLVVLVCQQPVDPDNVSNLVSLQVCVVVVVLVVLVVVLPDDDPDPVSNVSSVVSNVVSVVSLVVQLDVVVVVVCLVVLPDADTCCQVPLVNLLVCLVVCPPPPNVSLLSLLVSLVDPPDLRSLLSSLQSLLSSCLNPVVCLVVCVVSVVLVSLVVQCPPPDPSSVVSSVSSNVSSPCPDPPVVPDPDPDDDDD